Protein AF-A0A2G2FW43-F1 (afdb_monomer)

Structure (mmCIF, N/CA/C/O backbone):
data_AF-A0A2G2FW43-F1
#
_entry.id   AF-A0A2G2FW43-F1
#
loop_
_atom_site.group_PDB
_atom_site.id
_atom_site.type_symbol
_atom_site.label_atom_id
_atom_site.label_alt_id
_atom_site.label_comp_id
_atom_site.label_asym_id
_atom_site.label_entity_id
_atom_site.label_seq_id
_atom_site.pdbx_PDB_ins_code
_atom_site.Cartn_x
_atom_site.Cartn_y
_atom_site.Cartn_z
_atom_site.occupancy
_atom_site.B_iso_or_equiv
_atom_site.auth_seq_id
_atom_site.auth_comp_id
_atom_site.auth_asym_id
_atom_site.auth_atom_id
_atom_site.pdbx_PDB_model_num
ATOM 1 N N . MET A 1 1 ? -6.937 62.719 13.109 1.00 60.78 1 MET A N 1
ATOM 2 C CA . MET A 1 1 ? -6.060 62.900 11.927 1.00 60.78 1 MET A CA 1
ATOM 3 C C . MET A 1 1 ? -4.699 62.222 12.084 1.00 60.78 1 MET A C 1
ATOM 5 O O . MET A 1 1 ? -4.347 61.478 11.183 1.00 60.78 1 MET A O 1
ATOM 9 N N . ALA A 1 2 ? -3.967 62.379 13.199 1.00 62.19 2 ALA A N 1
ATOM 10 C CA . ALA A 1 2 ? -2.639 61.759 13.382 1.00 62.19 2 ALA A CA 1
ATOM 11 C C . ALA A 1 2 ? -2.574 60.236 13.102 1.00 62.19 2 ALA A C 1
ATOM 13 O O . ALA A 1 2 ? -1.659 59.773 12.431 1.00 62.19 2 ALA A O 1
ATOM 14 N N . THR A 1 3 ? -3.578 59.460 13.526 1.00 67.31 3 THR A N 1
ATOM 15 C CA . THR A 1 3 ? -3.663 58.009 13.265 1.00 67.31 3 THR A CA 1
ATOM 16 C C . THR A 1 3 ? -3.744 57.635 11.781 1.00 67.31 3 THR A C 1
ATOM 18 O O . THR A 1 3 ? -3.231 56.589 11.399 1.00 67.31 3 TH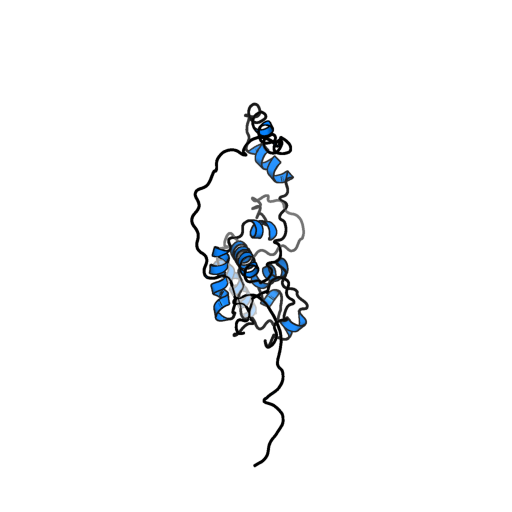R A O 1
ATOM 21 N N . ALA A 1 4 ? -4.324 58.483 10.926 1.00 69.06 4 ALA A N 1
ATOM 22 C CA . ALA A 1 4 ? -4.385 58.224 9.485 1.00 69.06 4 ALA A CA 1
ATOM 23 C C . ALA A 1 4 ? -3.006 58.374 8.817 1.00 69.06 4 ALA A C 1
ATOM 25 O O . ALA A 1 4 ? -2.658 57.579 7.948 1.00 69.06 4 ALA A O 1
ATOM 26 N N . LEU A 1 5 ? -2.200 59.342 9.271 1.00 72.56 5 LEU A N 1
ATOM 27 C CA . LEU A 1 5 ? -0.835 59.559 8.778 1.00 72.56 5 LEU A CA 1
ATOM 28 C C . LEU A 1 5 ? 0.106 58.410 9.161 1.00 72.56 5 LEU A C 1
ATOM 30 O O . LEU A 1 5 ? 0.942 58.024 8.352 1.00 72.56 5 LEU A O 1
ATOM 34 N N . VAL A 1 6 ? -0.066 57.814 10.346 1.00 75.62 6 VAL A N 1
ATOM 35 C CA . VAL A 1 6 ? 0.699 56.622 10.757 1.00 75.62 6 VAL A CA 1
ATOM 36 C C . VAL A 1 6 ? 0.376 55.424 9.856 1.00 75.62 6 VAL A C 1
ATOM 38 O O . VAL A 1 6 ? 1.289 54.752 9.385 1.00 75.62 6 VAL A O 1
ATOM 41 N N . ILE A 1 7 ? -0.905 55.183 9.550 1.00 73.69 7 ILE A N 1
ATOM 42 C CA . ILE A 1 7 ? -1.319 54.073 8.674 1.00 73.69 7 ILE A CA 1
ATOM 43 C C . ILE A 1 7 ? -0.800 54.266 7.240 1.00 73.69 7 ILE A C 1
ATOM 45 O O . ILE A 1 7 ? -0.337 53.303 6.631 1.00 73.69 7 ILE A O 1
ATOM 49 N N . PHE A 1 8 ? -0.836 55.490 6.704 1.00 73.56 8 PHE A N 1
ATOM 50 C CA . PHE A 1 8 ? -0.283 55.776 5.374 1.00 73.56 8 PHE A CA 1
ATOM 51 C C . PHE A 1 8 ? 1.250 55.682 5.345 1.00 73.56 8 PHE A C 1
ATOM 53 O O . PHE A 1 8 ? 1.802 55.049 4.450 1.00 73.56 8 PHE A O 1
ATOM 60 N N . GLY A 1 9 ? 1.939 56.225 6.354 1.00 71.88 9 GLY A N 1
ATOM 61 C CA . GLY A 1 9 ? 3.401 56.175 6.445 1.00 71.88 9 GLY A CA 1
ATOM 62 C C . GLY A 1 9 ? 3.955 54.752 6.552 1.00 71.88 9 GLY A C 1
ATOM 63 O O . GLY A 1 9 ? 4.958 54.443 5.916 1.00 71.88 9 GLY A O 1
ATOM 64 N N . ILE A 1 10 ? 3.281 53.861 7.290 1.00 73.50 10 ILE A N 1
ATOM 65 C CA . ILE A 1 10 ? 3.677 52.444 7.386 1.00 73.50 10 ILE A CA 1
ATOM 66 C C . ILE A 1 10 ? 3.494 51.720 6.042 1.00 73.50 10 ILE A C 1
ATOM 68 O O . ILE A 1 10 ? 4.341 50.904 5.681 1.00 73.50 10 ILE A O 1
ATOM 72 N N . ARG A 1 11 ? 2.435 52.027 5.275 1.00 66.81 11 ARG A N 1
ATOM 73 C CA . ARG A 1 11 ? 2.235 51.443 3.934 1.00 66.81 11 ARG A CA 1
ATOM 74 C C . ARG A 1 11 ? 3.353 51.850 2.974 1.00 66.81 11 ARG A C 1
ATOM 76 O O . ARG A 1 11 ? 3.918 50.978 2.320 1.00 66.81 11 ARG A O 1
ATOM 83 N N . GLU A 1 12 ? 3.719 53.129 2.951 1.00 73.00 12 GLU A N 1
ATOM 84 C CA . GLU A 1 12 ? 4.746 53.639 2.034 1.00 73.00 12 GLU A CA 1
ATOM 85 C C . GLU A 1 12 ? 6.155 53.122 2.379 1.00 73.00 12 GLU A C 1
ATOM 87 O O . GLU A 1 12 ? 6.918 52.727 1.495 1.00 73.00 12 GLU A O 1
ATOM 92 N N . LEU A 1 13 ? 6.490 53.027 3.674 1.00 62.56 13 LEU A N 1
ATOM 93 C CA . LEU A 1 13 ? 7.770 52.453 4.107 1.00 62.56 13 LEU A CA 1
ATOM 94 C C . LEU A 1 13 ? 7.886 50.960 3.760 1.00 62.56 13 LEU A C 1
ATOM 96 O O . LEU A 1 13 ? 8.983 50.462 3.507 1.00 62.56 13 LEU A O 1
ATOM 100 N N . SER A 1 14 ? 6.761 50.238 3.726 1.00 61.00 14 SER A N 1
ATOM 101 C CA . SER A 1 14 ? 6.770 48.799 3.454 1.00 61.00 14 SER A CA 1
ATOM 102 C C . SER A 1 14 ? 7.206 48.465 2.024 1.00 61.00 14 SER A C 1
ATOM 104 O O . SER A 1 14 ? 7.821 47.420 1.816 1.00 61.00 14 SER A O 1
ATOM 106 N N . HIS A 1 15 ? 6.925 49.343 1.054 1.00 61.16 15 HIS A N 1
ATOM 107 C CA . HIS A 1 15 ? 7.283 49.142 -0.355 1.00 61.16 15 HIS A CA 1
ATOM 108 C C . HIS A 1 15 ? 8.754 49.436 -0.684 1.00 61.16 15 HIS A C 1
ATOM 110 O O . HIS A 1 15 ? 9.245 48.953 -1.699 1.00 61.16 15 HIS A O 1
ATOM 116 N N . THR A 1 16 ? 9.469 50.199 0.150 1.00 67.75 16 THR A N 1
ATOM 117 C CA . THR A 1 16 ? 10.894 50.509 -0.082 1.00 67.75 16 THR A CA 1
ATOM 118 C C . THR A 1 16 ? 11.846 49.544 0.624 1.00 67.75 16 THR A C 1
ATOM 120 O O . THR A 1 16 ? 12.961 49.335 0.147 1.00 67.75 16 THR A O 1
ATOM 123 N N . LEU A 1 17 ? 11.421 48.920 1.732 1.00 67.88 17 LEU A N 1
ATOM 124 C CA . LEU A 1 17 ? 12.263 47.986 2.489 1.00 67.88 17 LEU A CA 1
ATOM 125 C C . LEU A 1 17 ? 12.145 46.526 2.022 1.00 67.88 17 LEU A C 1
ATOM 127 O O . LEU A 1 17 ? 13.125 45.785 2.077 1.00 67.88 17 LEU A O 1
ATOM 131 N N . VAL A 1 18 ? 10.963 46.101 1.565 1.00 62.28 18 VAL A N 1
ATOM 132 C CA . VAL A 1 18 ? 10.733 44.730 1.085 1.00 62.28 18 VAL A CA 1
ATOM 133 C C . VAL A 1 18 ? 10.942 44.688 -0.423 1.00 62.28 18 VAL A C 1
ATOM 135 O O . VAL A 1 18 ? 10.012 44.923 -1.186 1.00 62.28 18 VAL A O 1
ATOM 138 N N . HIS A 1 19 ? 12.159 44.352 -0.849 1.00 64.06 19 HIS A N 1
ATOM 139 C CA . HIS A 1 19 ? 12.412 43.891 -2.215 1.00 64.06 19 HIS A CA 1
ATOM 140 C C . HIS A 1 19 ? 12.040 42.403 -2.277 1.00 64.06 19 HIS A C 1
ATOM 142 O O . HIS A 1 19 ? 12.774 41.584 -1.714 1.00 64.06 19 HIS A O 1
ATOM 148 N N . PRO A 1 20 ? 10.908 42.010 -2.891 1.00 61.78 20 PRO A N 1
ATOM 149 C CA . PRO A 1 20 ? 10.522 40.612 -2.945 1.00 61.78 20 PRO A CA 1
ATOM 150 C C . PRO A 1 20 ? 11.398 39.942 -4.001 1.00 61.78 20 PRO A C 1
ATOM 152 O O . PRO A 1 20 ? 11.225 40.185 -5.194 1.00 61.78 20 PRO A O 1
ATOM 155 N N . HIS A 1 21 ? 12.338 39.098 -3.577 1.00 60.06 21 HIS A N 1
ATOM 156 C CA . HIS A 1 21 ? 13.009 38.191 -4.502 1.00 60.06 21 HIS A CA 1
ATOM 157 C C . HIS A 1 21 ? 12.002 37.115 -4.915 1.00 60.06 21 HIS A C 1
ATOM 159 O O . HIS A 1 21 ? 11.883 36.074 -4.267 1.00 60.06 21 HIS A O 1
ATOM 165 N N . ILE A 1 22 ? 11.236 37.399 -5.966 1.00 60.25 22 ILE A N 1
ATOM 166 C CA . ILE A 1 22 ? 10.308 36.448 -6.576 1.00 60.25 22 ILE A CA 1
ATOM 167 C C . ILE A 1 22 ? 11.155 35.279 -7.103 1.00 60.25 22 ILE A C 1
ATOM 169 O O . ILE A 1 22 ? 12.059 35.521 -7.899 1.00 60.25 22 ILE A O 1
ATOM 173 N N . PRO A 1 23 ? 10.951 34.033 -6.640 1.00 58.31 23 PRO A N 1
ATOM 174 C CA . PRO A 1 23 ? 11.587 32.883 -7.266 1.00 58.31 23 PRO A CA 1
ATOM 175 C C . PRO A 1 23 ? 10.954 32.659 -8.643 1.00 58.31 23 PRO A C 1
ATOM 177 O O . PRO A 1 23 ? 9.729 32.675 -8.760 1.00 58.31 23 PRO A O 1
ATOM 180 N N . ASP A 1 24 ? 11.770 32.395 -9.664 1.00 58.03 24 ASP A N 1
ATOM 181 C CA . ASP A 1 24 ? 11.325 32.254 -11.064 1.00 58.03 24 ASP A CA 1
ATOM 182 C C . ASP A 1 24 ? 10.369 31.068 -11.320 1.00 58.03 24 ASP A C 1
ATOM 184 O O . ASP A 1 24 ? 9.856 30.897 -12.426 1.00 58.03 24 ASP A O 1
ATOM 188 N N . HIS A 1 25 ? 10.096 30.244 -10.301 1.00 51.16 25 HIS A N 1
ATOM 189 C CA . HIS A 1 25 ? 9.170 29.115 -10.363 1.00 51.16 25 HIS A CA 1
ATOM 190 C C . HIS A 1 25 ? 8.184 29.126 -9.175 1.00 51.16 25 HIS A C 1
ATOM 192 O O . HIS A 1 25 ? 8.619 29.131 -8.017 1.00 51.16 25 HIS A O 1
ATOM 198 N N . PRO A 1 26 ? 6.856 29.087 -9.416 1.00 64.56 26 PRO A N 1
ATOM 199 C CA . PRO A 1 26 ? 5.857 29.012 -8.354 1.00 64.56 26 PRO A CA 1
ATOM 200 C C . PRO A 1 26 ? 5.843 27.621 -7.700 1.00 64.56 26 PRO A C 1
ATOM 202 O O . PRO A 1 26 ? 5.806 26.596 -8.373 1.00 64.56 26 PRO A O 1
ATOM 205 N N . GLY A 1 27 ? 5.807 27.574 -6.364 1.00 52.53 27 GLY A N 1
ATOM 206 C CA . GLY A 1 27 ? 5.908 26.325 -5.590 1.00 52.53 27 GLY A CA 1
ATOM 207 C C . GLY A 1 27 ? 4.704 25.369 -5.661 1.00 52.53 27 GLY A C 1
ATOM 208 O O . GLY A 1 27 ? 4.722 24.338 -4.991 1.00 52.53 27 GLY A O 1
ATOM 209 N N . TYR A 1 28 ? 3.654 25.715 -6.413 1.00 48.06 28 TYR A N 1
ATOM 210 C CA . TYR A 1 28 ? 2.460 24.898 -6.654 1.00 48.06 28 TYR A CA 1
ATOM 211 C C . TYR A 1 28 ? 1.638 25.512 -7.797 1.00 48.06 28 TYR A C 1
ATOM 213 O O . TYR A 1 28 ? 1.187 26.650 -7.676 1.00 48.06 28 TYR A O 1
ATOM 221 N N . ALA A 1 29 ? 1.425 24.762 -8.879 1.00 43.16 29 ALA A N 1
ATOM 222 C CA . ALA A 1 29 ? 0.502 25.130 -9.949 1.00 43.16 29 ALA A CA 1
ATOM 223 C C . ALA A 1 29 ? -0.831 24.385 -9.769 1.00 43.16 29 ALA A C 1
ATOM 225 O O . ALA A 1 29 ? -0.846 23.162 -9.624 1.00 43.16 29 ALA A O 1
ATOM 226 N N . VAL A 1 30 ? -1.944 25.123 -9.801 1.00 49.03 30 VAL A N 1
ATOM 227 C CA . VAL A 1 30 ? -3.294 24.577 -9.998 1.00 49.03 30 VAL A CA 1
ATOM 228 C C . VAL A 1 30 ? -3.941 25.348 -11.127 1.00 49.03 30 VAL A C 1
ATOM 230 O O . VAL A 1 30 ? -4.352 26.493 -10.962 1.00 49.03 30 VAL A O 1
ATOM 233 N N . GLU A 1 31 ? -4.050 24.671 -12.259 1.00 39.78 31 GLU A N 1
ATOM 234 C CA . GLU A 1 31 ? -4.784 25.134 -13.423 1.00 39.78 31 GLU A CA 1
ATOM 235 C C . GLU A 1 31 ? -6.280 24.850 -13.202 1.00 39.78 31 GLU A C 1
ATOM 237 O O . GLU A 1 31 ? -6.726 23.702 -13.256 1.00 39.78 31 GLU A O 1
ATOM 242 N N . VAL A 1 32 ? -7.074 25.895 -12.957 1.00 39.06 32 VAL A N 1
ATOM 243 C CA . VAL A 1 32 ? -8.523 25.874 -13.215 1.00 39.06 32 VAL A CA 1
ATOM 244 C C . VAL A 1 32 ? -8.758 26.763 -14.430 1.00 39.06 32 VAL A C 1
ATOM 246 O O . VAL A 1 32 ? -8.387 27.932 -14.428 1.00 39.06 32 VAL A O 1
ATOM 249 N N . ALA A 1 33 ? -9.329 26.180 -15.484 1.00 42.69 33 ALA A N 1
ATOM 250 C CA . ALA A 1 33 ? -9.345 26.750 -16.828 1.00 42.69 33 ALA A CA 1
ATOM 251 C C . ALA A 1 33 ? -10.005 28.141 -16.927 1.00 42.69 33 ALA A C 1
ATOM 253 O O . ALA A 1 33 ? -11.104 28.348 -16.408 1.00 42.69 33 ALA A O 1
ATOM 254 N N . GLY A 1 34 ? -9.394 29.058 -17.694 1.00 38.81 34 GLY A N 1
ATOM 255 C CA . GLY A 1 34 ? -10.032 30.340 -18.017 1.00 38.81 34 GLY A CA 1
ATOM 256 C C . GLY A 1 34 ? -9.204 31.386 -18.781 1.00 38.81 34 GLY A C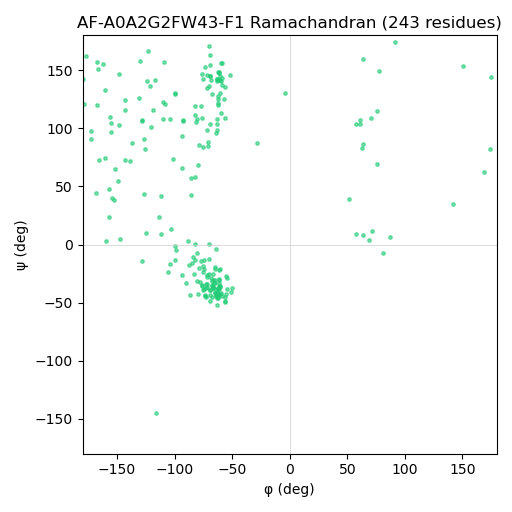 1
ATOM 257 O O . GLY A 1 34 ? -8.798 32.376 -18.193 1.00 38.81 34 GLY A O 1
ATOM 258 N N . SER A 1 35 ? -9.134 31.251 -20.113 1.00 34.50 35 SER A N 1
ATOM 259 C CA . SER A 1 35 ? -8.968 32.349 -21.097 1.00 34.50 35 SER A CA 1
ATOM 260 C C . SER A 1 35 ? -7.596 33.037 -21.309 1.00 34.50 35 SER A C 1
ATOM 262 O O . SER A 1 35 ? -7.157 33.879 -20.537 1.00 34.50 35 SER A O 1
ATOM 264 N N . THR A 1 36 ? -7.079 32.842 -22.533 1.00 42.91 36 THR A N 1
ATOM 265 C CA . THR A 1 36 ? -6.381 33.829 -23.397 1.00 42.91 36 THR A CA 1
ATOM 266 C C . THR A 1 36 ? -5.120 34.549 -22.895 1.00 42.91 36 THR A C 1
ATOM 268 O O . THR A 1 36 ? -5.197 35.602 -22.266 1.00 42.91 36 THR A O 1
ATOM 271 N N . GLY A 1 37 ? -3.965 34.108 -23.397 1.00 35.28 37 GLY A N 1
ATOM 272 C CA . GLY A 1 37 ? -2.724 34.888 -23.455 1.00 35.28 37 GLY A CA 1
ATOM 273 C C . GLY A 1 37 ? -1.624 34.065 -24.121 1.00 35.28 37 GLY A C 1
ATOM 274 O O . GLY A 1 37 ? -1.334 32.968 -23.663 1.00 35.28 37 GLY A O 1
ATOM 275 N N . ALA A 1 38 ? -1.058 34.544 -25.231 1.00 46.19 38 ALA A N 1
ATOM 276 C CA . ALA A 1 38 ? -0.012 33.815 -25.942 1.00 46.19 38 ALA A CA 1
ATOM 277 C C . ALA A 1 38 ? 1.359 34.060 -25.295 1.00 46.19 38 ALA A C 1
ATOM 279 O O . ALA A 1 38 ? 1.905 35.152 -25.423 1.00 46.19 38 ALA A O 1
ATOM 280 N N . ASP A 1 39 ? 1.920 33.024 -24.675 1.00 37.09 39 ASP A N 1
ATOM 281 C CA . ASP A 1 39 ? 3.365 32.838 -24.543 1.00 37.09 39 ASP A CA 1
ATOM 282 C C . ASP A 1 39 ? 3.668 31.339 -24.665 1.00 37.09 39 ASP A C 1
ATOM 284 O O . ASP A 1 39 ? 3.178 30.525 -23.882 1.00 37.09 39 ASP A O 1
ATOM 288 N N . ALA A 1 40 ? 4.402 30.959 -25.710 1.00 46.38 40 ALA A N 1
ATOM 289 C CA . ALA A 1 40 ? 4.717 29.566 -26.014 1.00 46.38 40 ALA A CA 1
ATOM 290 C C . ALA A 1 40 ? 6.069 29.182 -25.398 1.00 46.38 40 ALA A C 1
ATOM 292 O O . ALA A 1 40 ? 7.039 28.907 -26.108 1.00 46.38 40 ALA A O 1
ATOM 293 N N . GLY A 1 41 ? 6.128 29.170 -24.065 1.00 46.34 41 GLY A N 1
ATOM 294 C CA . GLY A 1 41 ? 7.205 28.491 -23.347 1.00 46.34 41 GLY A CA 1
ATOM 295 C C . GLY A 1 41 ? 7.227 26.988 -23.682 1.00 46.34 41 GLY A C 1
ATOM 296 O O . GLY A 1 41 ? 6.193 26.438 -24.076 1.00 46.34 41 GLY A O 1
ATOM 297 N N . PRO A 1 42 ? 8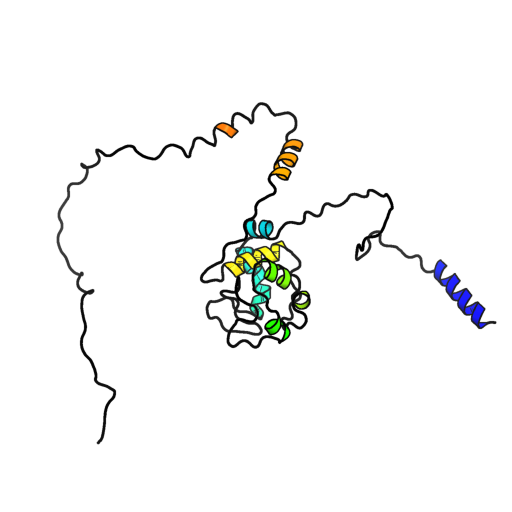.372 26.291 -23.541 1.00 41.91 42 PRO A N 1
ATOM 298 C CA . PRO A 1 42 ? 8.445 24.862 -23.823 1.00 41.91 42 PRO A CA 1
ATOM 299 C C . PRO A 1 42 ? 7.481 24.087 -22.922 1.00 41.91 42 PRO A C 1
ATOM 301 O O . PRO A 1 42 ? 7.674 24.010 -21.708 1.00 41.91 42 PRO A O 1
ATOM 304 N N . VAL A 1 43 ? 6.446 23.498 -23.520 1.00 44.31 43 VAL A N 1
ATOM 305 C CA . VAL A 1 43 ? 5.577 22.548 -22.828 1.00 44.31 43 VAL A CA 1
ATOM 306 C C . VAL A 1 43 ? 6.405 21.292 -22.583 1.00 44.31 43 VAL A C 1
ATOM 308 O O . VAL A 1 43 ? 6.655 20.521 -23.509 1.00 44.31 43 VAL A O 1
ATOM 311 N N . GLU A 1 44 ? 6.858 21.088 -21.345 1.00 48.31 44 GLU A N 1
ATOM 312 C CA . GLU A 1 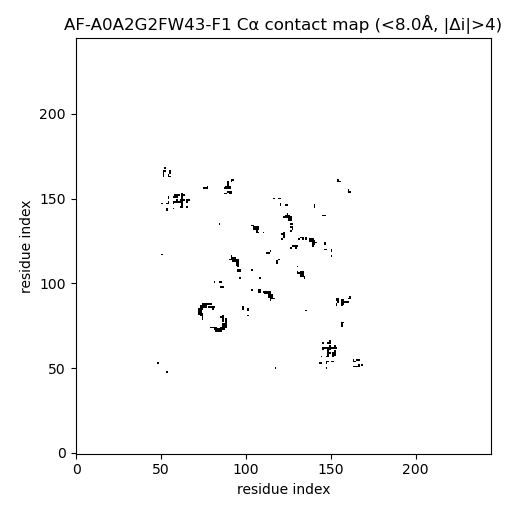44 ? 7.440 19.811 -20.941 1.00 48.31 44 GLU A CA 1
ATOM 313 C C . GLU A 1 44 ? 6.345 18.745 -21.058 1.00 48.31 44 GLU A C 1
ATOM 315 O O . GLU A 1 44 ? 5.424 18.678 -20.241 1.00 48.31 44 GLU A O 1
ATOM 320 N N . VAL A 1 45 ? 6.420 17.932 -22.114 1.00 40.56 45 VAL A N 1
ATOM 321 C CA . VAL A 1 45 ? 5.504 16.811 -22.334 1.00 40.56 45 VAL A CA 1
ATOM 322 C C . VAL A 1 45 ? 5.831 15.731 -21.308 1.00 40.56 45 VAL A C 1
ATOM 324 O O . VAL A 1 45 ? 6.592 14.796 -21.561 1.00 40.56 45 VAL A O 1
ATOM 327 N N . VAL A 1 46 ? 5.255 15.871 -20.113 1.00 45.66 46 VAL A N 1
ATOM 328 C CA . VAL A 1 46 ? 5.289 14.841 -19.076 1.00 45.66 46 VAL A CA 1
ATOM 329 C C . VAL A 1 46 ? 4.526 13.634 -19.610 1.00 45.66 46 VAL A C 1
ATOM 331 O O . VAL A 1 46 ? 3.297 13.578 -19.535 1.00 45.66 46 VAL A O 1
ATOM 334 N N . LYS A 1 47 ? 5.256 12.662 -20.171 1.00 49.28 47 LYS A N 1
ATOM 335 C CA . LYS A 1 47 ? 4.688 11.395 -20.637 1.00 49.28 47 LYS A CA 1
ATOM 336 C C . LYS A 1 47 ? 3.950 10.728 -19.476 1.00 49.28 47 LYS A C 1
ATOM 338 O O . LYS A 1 47 ? 4.570 10.234 -18.533 1.00 49.28 47 LYS A O 1
ATOM 343 N N . VAL A 1 48 ? 2.620 10.704 -19.554 1.00 61.84 48 VAL A N 1
ATOM 344 C CA . VAL A 1 48 ? 1.759 10.022 -18.582 1.00 61.84 48 VAL A CA 1
ATOM 345 C C . VAL A 1 48 ? 1.838 8.521 -18.856 1.00 61.84 48 VAL A C 1
ATOM 347 O O . VAL A 1 48 ? 1.024 7.957 -19.581 1.00 61.84 48 VAL A O 1
ATOM 350 N N . ILE A 1 49 ? 2.870 7.881 -18.304 1.00 81.25 49 ILE A N 1
ATOM 351 C CA . ILE A 1 49 ? 3.083 6.434 -18.416 1.00 81.25 49 ILE A CA 1
ATOM 352 C C . ILE A 1 49 ? 1.904 5.714 -17.746 1.00 81.25 49 ILE A C 1
ATOM 354 O O . ILE A 1 49 ? 1.595 5.963 -16.577 1.00 81.25 49 ILE A O 1
ATOM 358 N N . SER A 1 50 ? 1.244 4.816 -18.477 1.00 91.00 50 SER A N 1
ATOM 359 C CA . SER A 1 50 ? 0.087 4.082 -17.949 1.00 91.00 50 SER A CA 1
ATOM 360 C C . SER A 1 50 ? 0.493 3.078 -16.859 1.00 91.00 50 SER A C 1
ATOM 362 O O . SER A 1 50 ? 1.613 2.560 -16.851 1.00 91.00 50 SER A O 1
ATOM 364 N N . LEU A 1 51 ? -0.429 2.729 -15.950 1.00 93.06 51 LEU A N 1
ATOM 365 C CA . LEU A 1 51 ? -0.157 1.676 -14.963 1.00 93.06 51 LEU A CA 1
ATOM 366 C C . LEU A 1 51 ? 0.131 0.327 -15.642 1.00 93.06 51 LEU A C 1
ATOM 368 O O . LEU A 1 51 ? 0.986 -0.412 -15.163 1.00 93.06 51 LEU A O 1
ATOM 372 N N . ALA A 1 52 ? -0.531 0.022 -16.762 1.00 92.62 52 ALA A N 1
ATOM 373 C CA . ALA A 1 52 ? -0.285 -1.194 -17.535 1.00 92.62 52 ALA A CA 1
ATOM 374 C C . ALA A 1 52 ? 1.155 -1.245 -18.089 1.00 92.62 52 ALA A C 1
ATOM 376 O O . ALA A 1 52 ? 1.830 -2.258 -17.930 1.00 92.62 52 ALA A O 1
ATOM 377 N N . GLU A 1 53 ? 1.669 -0.142 -18.642 1.00 93.38 53 GLU A N 1
ATOM 378 C CA . GLU A 1 53 ? 3.060 -0.015 -19.123 1.00 93.38 53 GLU A CA 1
ATOM 379 C C . GLU A 1 53 ? 4.083 -0.165 -17.978 1.00 93.38 53 GLU A C 1
ATOM 381 O O . GLU A 1 53 ? 5.097 -0.865 -18.096 1.00 93.38 53 GLU A O 1
ATOM 386 N N . LEU A 1 54 ? 3.789 0.435 -16.819 1.00 95.12 54 LEU A N 1
ATOM 387 C CA . LEU A 1 54 ? 4.607 0.296 -15.611 1.00 95.12 54 LEU A CA 1
ATOM 388 C C . LEU A 1 54 ? 4.580 -1.126 -15.029 1.00 95.12 54 LEU A C 1
ATOM 390 O O . LEU A 1 54 ? 5.589 -1.571 -14.484 1.00 95.12 54 LEU A O 1
ATOM 394 N N . LEU A 1 55 ? 3.450 -1.835 -15.124 1.00 95.38 55 LEU A N 1
ATOM 395 C CA . LEU A 1 55 ? 3.305 -3.225 -14.677 1.00 95.38 55 LEU A CA 1
ATOM 396 C C . LEU A 1 55 ? 3.978 -4.209 -15.641 1.00 95.38 55 LEU A C 1
ATOM 398 O O . LEU A 1 55 ? 4.647 -5.132 -15.179 1.00 95.38 55 LEU A O 1
ATOM 402 N N . ALA A 1 56 ? 3.878 -3.983 -16.953 1.00 94.38 56 ALA A N 1
ATOM 403 C CA . ALA A 1 56 ? 4.567 -4.774 -17.974 1.00 94.38 56 ALA A CA 1
ATOM 404 C C . ALA A 1 56 ? 6.102 -4.707 -17.837 1.00 94.38 56 ALA A C 1
ATOM 406 O O . ALA A 1 56 ? 6.800 -5.668 -18.149 1.00 94.38 56 ALA A O 1
ATOM 407 N N . SER A 1 57 ? 6.627 -3.593 -17.314 1.00 93.44 57 SER A N 1
ATOM 408 C CA . SER A 1 57 ? 8.057 -3.372 -17.045 1.00 93.44 57 SER A CA 1
ATOM 409 C C . SER A 1 57 ? 8.450 -3.492 -15.557 1.00 93.44 57 SER A C 1
ATOM 411 O O . SER A 1 57 ? 9.552 -3.088 -15.161 1.00 93.44 57 SER A O 1
ATOM 413 N N . ALA A 1 58 ? 7.570 -4.042 -14.710 1.00 96.62 58 ALA A N 1
ATOM 414 C CA . ALA A 1 58 ? 7.775 -4.114 -13.264 1.00 96.62 58 ALA A CA 1
ATOM 415 C C . ALA A 1 58 ? 8.788 -5.192 -12.834 1.00 96.62 58 ALA A C 1
ATOM 417 O O . ALA A 1 58 ? 8.818 -6.318 -13.323 1.00 96.62 58 ALA A O 1
ATOM 418 N N . SER A 1 59 ? 9.587 -4.864 -11.820 1.00 97.94 59 SER A N 1
ATOM 419 C CA . SER A 1 59 ? 10.576 -5.752 -11.209 1.00 97.94 59 SER A CA 1
ATOM 420 C C . SER A 1 59 ? 10.073 -6.282 -9.863 1.00 97.94 59 SER A C 1
ATOM 422 O O . SER A 1 59 ? 10.075 -5.563 -8.861 1.00 97.94 59 SER A O 1
ATOM 424 N N . VAL A 1 60 ? 9.715 -7.570 -9.820 1.00 97.69 60 VAL A N 1
ATOM 425 C CA . VAL A 1 60 ? 9.244 -8.280 -8.611 1.00 97.69 60 VAL A CA 1
ATOM 426 C C . VAL A 1 60 ? 10.256 -8.192 -7.459 1.00 97.69 60 VAL A C 1
ATOM 428 O O . VAL A 1 60 ? 9.888 -7.840 -6.340 1.00 97.69 60 VAL A O 1
ATOM 431 N N . SER A 1 61 ? 11.551 -8.402 -7.724 1.00 98.00 61 SER A N 1
ATOM 432 C CA . SER A 1 61 ? 12.605 -8.275 -6.700 1.00 98.00 61 SER A CA 1
ATOM 433 C C . SER A 1 61 ? 12.790 -6.836 -6.203 1.00 98.00 61 SER A C 1
ATOM 435 O O . SER A 1 61 ? 13.239 -6.607 -5.079 1.00 98.00 61 SER A O 1
ATOM 437 N N . SER A 1 62 ? 12.438 -5.836 -7.018 1.00 98.38 62 SER A N 1
ATOM 438 C CA . SER A 1 62 ? 12.373 -4.438 -6.580 1.00 98.38 62 SER A CA 1
ATOM 439 C C . SER A 1 62 ? 11.123 -4.171 -5.745 1.00 98.38 62 SER A C 1
ATOM 441 O O . SER A 1 62 ? 11.210 -3.448 -4.754 1.00 98.38 62 SER A O 1
ATOM 443 N N . GLY A 1 63 ? 10.001 -4.810 -6.082 1.00 98.38 63 GLY A N 1
ATOM 444 C CA . GLY A 1 63 ? 8.762 -4.785 -5.307 1.00 98.38 63 GLY A CA 1
ATOM 445 C C . GLY A 1 63 ? 8.945 -5.305 -3.889 1.00 98.38 63 GLY A C 1
ATOM 446 O O . GLY A 1 63 ? 8.545 -4.631 -2.944 1.00 98.38 63 GLY A O 1
ATOM 447 N N . GLU A 1 64 ? 9.663 -6.416 -3.726 1.00 98.44 64 GLU A N 1
ATOM 448 C CA . GLU A 1 64 ? 10.037 -6.968 -2.417 1.00 98.44 64 GLU A CA 1
ATOM 449 C C . GLU A 1 64 ? 10.780 -5.939 -1.544 1.00 98.44 64 GLU A C 1
ATOM 451 O O . GLU A 1 64 ? 10.486 -5.761 -0.359 1.00 98.44 64 GLU A O 1
ATOM 456 N N . ARG A 1 65 ? 11.719 -5.182 -2.133 1.00 98.44 65 ARG A N 1
ATOM 457 C CA . ARG A 1 65 ? 12.444 -4.118 -1.414 1.00 98.44 65 ARG A CA 1
ATOM 458 C C . ARG A 1 65 ? 11.520 -2.970 -1.005 1.00 98.44 65 ARG A C 1
ATOM 460 O O . ARG A 1 65 ? 11.727 -2.391 0.061 1.00 98.44 65 ARG A O 1
ATOM 467 N N . VAL A 1 66 ? 10.494 -2.660 -1.801 1.00 98.50 66 VAL A N 1
ATOM 468 C CA . VAL A 1 66 ? 9.462 -1.671 -1.445 1.00 98.50 66 VAL A CA 1
ATOM 469 C C . VAL A 1 66 ? 8.525 -2.218 -0.358 1.00 98.50 66 VAL A C 1
ATOM 471 O O . VAL A 1 66 ? 8.188 -1.475 0.565 1.00 98.50 66 VAL A O 1
ATOM 474 N N . ALA A 1 67 ? 8.179 -3.509 -0.388 1.00 98.38 67 ALA A N 1
ATOM 475 C CA . ALA A 1 67 ? 7.300 -4.172 0.583 1.00 98.38 67 ALA A CA 1
ATOM 476 C C . ALA A 1 67 ? 7.844 -4.152 2.023 1.00 98.38 67 ALA A C 1
ATOM 478 O O . ALA A 1 67 ? 7.072 -4.181 2.985 1.00 98.38 67 ALA A O 1
ATOM 479 N N . LYS A 1 68 ? 9.162 -3.981 2.201 1.00 97.88 68 LYS A N 1
ATOM 480 C CA . LYS A 1 68 ? 9.790 -3.732 3.515 1.00 97.88 68 LYS A CA 1
ATOM 481 C C . LYS A 1 68 ? 9.197 -2.516 4.244 1.00 97.88 68 LYS A C 1
ATOM 483 O O . LYS A 1 68 ? 9.162 -2.517 5.470 1.00 97.88 68 LYS A O 1
ATOM 488 N N . LYS A 1 69 ? 8.651 -1.525 3.519 1.00 97.94 69 LYS A N 1
ATOM 489 C CA . LYS A 1 69 ? 7.912 -0.376 4.091 1.00 97.94 69 LYS A CA 1
ATOM 490 C C . LYS A 1 69 ? 6.604 -0.787 4.789 1.00 97.94 69 LYS A C 1
ATOM 492 O O . LYS A 1 69 ? 6.095 -0.035 5.613 1.00 97.94 69 LYS A O 1
ATOM 497 N N . CYS A 1 70 ? 6.065 -1.962 4.464 1.00 98.25 70 CYS A N 1
ATOM 498 C CA . CYS A 1 70 ? 4.788 -2.483 4.955 1.00 98.25 70 CYS A CA 1
ATOM 499 C C . CYS A 1 70 ? 4.967 -3.600 6.006 1.00 98.25 70 CYS A C 1
ATOM 501 O O . CYS A 1 70 ? 4.085 -3.802 6.839 1.00 98.25 70 CYS A O 1
ATOM 503 N N . ALA A 1 71 ? 6.112 -4.295 6.011 1.00 97.56 71 ALA A N 1
ATOM 504 C CA . ALA A 1 71 ? 6.385 -5.482 6.836 1.00 97.56 71 ALA A CA 1
ATOM 505 C C . ALA A 1 71 ? 6.306 -5.266 8.367 1.00 97.56 71 ALA A C 1
ATOM 507 O O . ALA A 1 71 ? 6.098 -6.222 9.120 1.00 97.56 71 ALA A O 1
ATOM 508 N N . ALA A 1 72 ? 6.437 -4.021 8.840 1.00 97.31 72 ALA A N 1
ATOM 509 C CA . ALA A 1 72 ? 6.218 -3.671 10.246 1.00 97.31 72 ALA A CA 1
ATOM 510 C C . ALA A 1 72 ? 4.745 -3.845 10.668 1.00 97.31 72 ALA A C 1
ATOM 512 O O . ALA A 1 72 ? 4.469 -4.287 11.780 1.00 97.31 72 ALA A O 1
ATOM 513 N N . CYS A 1 73 ? 3.805 -3.542 9.767 1.00 98.50 73 CYS A N 1
ATOM 514 C CA . CYS A 1 73 ? 2.367 -3.582 10.035 1.00 98.50 73 CYS A CA 1
ATOM 515 C C . CYS A 1 73 ? 1.664 -4.797 9.423 1.00 98.50 73 CYS A C 1
ATOM 517 O O . CYS A 1 73 ? 0.550 -5.084 9.833 1.00 98.50 73 CYS A O 1
ATOM 519 N N . HIS A 1 74 ? 2.277 -5.499 8.467 1.00 98.62 74 HIS A N 1
ATOM 520 C CA . HIS A 1 74 ? 1.633 -6.575 7.709 1.00 98.62 74 HIS A CA 1
ATOM 521 C C . HIS A 1 74 ? 2.464 -7.863 7.671 1.00 98.62 74 HIS A C 1
ATOM 523 O O . HIS A 1 74 ? 3.683 -7.859 7.875 1.00 98.62 74 HIS A O 1
ATOM 529 N N . THR A 1 75 ? 1.783 -8.973 7.413 1.00 98.31 75 THR A N 1
ATOM 530 C CA . THR A 1 75 ? 2.346 -10.270 7.012 1.00 98.31 75 THR A CA 1
ATOM 531 C C . THR A 1 75 ? 1.996 -10.538 5.551 1.00 98.31 75 THR A C 1
ATOM 533 O O . THR A 1 75 ? 1.056 -9.948 5.011 1.00 98.31 75 THR A O 1
ATOM 536 N N . PHE A 1 76 ? 2.784 -11.394 4.907 1.00 97.94 76 PHE A N 1
ATOM 537 C CA . PHE A 1 76 ? 2.652 -11.724 3.482 1.00 97.94 76 PHE A CA 1
ATOM 538 C C . PHE A 1 76 ? 2.597 -13.227 3.235 1.00 97.94 76 PHE A C 1
ATOM 540 O O . PHE A 1 76 ? 2.238 -13.645 2.152 1.00 97.94 76 PHE A O 1
ATOM 547 N N . ASP A 1 77 ? 2.951 -14.026 4.229 1.00 96.81 77 ASP A N 1
ATOM 548 C CA . ASP A 1 77 ? 2.896 -15.476 4.251 1.00 96.81 77 ASP A CA 1
ATOM 549 C C . ASP A 1 77 ? 1.449 -15.998 4.269 1.00 96.81 77 ASP A C 1
ATOM 551 O O . ASP A 1 77 ? 0.553 -15.395 4.871 1.00 96.81 77 ASP A O 1
ATOM 555 N N . LYS A 1 78 ? 1.221 -17.138 3.604 1.00 97.19 78 LYS A N 1
ATOM 556 C CA . LYS A 1 78 ? -0.080 -17.816 3.550 1.00 97.19 78 LYS A CA 1
ATOM 557 C C . LYS A 1 78 ? -0.520 -18.247 4.947 1.00 97.19 78 LYS A C 1
ATOM 559 O O . LYS A 1 78 ? 0.170 -19.019 5.603 1.00 97.19 78 LYS A O 1
ATOM 564 N N . GLY A 1 79 ? -1.685 -17.769 5.386 1.00 95.25 79 GLY A N 1
ATOM 565 C CA . GLY A 1 79 ? -2.178 -18.009 6.749 1.00 95.25 79 GLY A CA 1
ATOM 566 C C . GLY A 1 79 ? -1.411 -17.240 7.834 1.00 95.25 79 GLY A C 1
ATOM 567 O O . GLY A 1 79 ? -1.589 -17.522 9.017 1.00 95.25 79 GLY A O 1
ATOM 568 N N . GLY A 1 80 ? -0.568 -16.278 7.447 1.00 96.00 80 GLY A N 1
ATOM 569 C CA . GLY A 1 80 ? 0.222 -15.470 8.366 1.00 96.00 80 GLY A CA 1
ATOM 570 C C . GLY A 1 80 ? -0.626 -14.623 9.310 1.00 96.00 80 GLY A C 1
ATOM 571 O O . GLY A 1 80 ? -1.706 -14.147 8.962 1.00 96.00 80 GLY A O 1
ATOM 572 N N . ALA A 1 81 ? -0.112 -14.393 10.517 1.00 96.88 81 ALA A N 1
ATOM 573 C CA . ALA A 1 81 ? -0.842 -13.682 11.562 1.00 96.88 81 ALA A CA 1
ATOM 574 C C . ALA A 1 81 ? -1.157 -12.222 11.187 1.00 96.88 81 ALA A C 1
ATOM 576 O O . ALA A 1 81 ? -0.321 -11.509 10.624 1.00 96.88 81 ALA A O 1
ATOM 577 N N . ASN A 1 82 ? -2.336 -11.743 11.585 1.00 97.62 82 ASN A N 1
ATOM 578 C CA . ASN A 1 82 ? -2.643 -10.315 11.596 1.00 97.62 82 ASN A CA 1
ATOM 579 C C . ASN A 1 82 ? -1.710 -9.579 12.584 1.00 97.62 82 ASN A C 1
ATOM 581 O O . ASN A 1 82 ? -1.418 -10.081 13.670 1.00 97.62 82 ASN A O 1
ATOM 585 N N . LYS A 1 83 ? -1.249 -8.382 12.210 1.00 96.94 83 LYS A N 1
ATOM 586 C CA . LYS A 1 83 ? -0.439 -7.472 13.043 1.00 96.94 83 LYS A CA 1
ATOM 587 C C . LYS A 1 83 ? -1.252 -6.183 13.276 1.00 96.94 83 LYS A C 1
ATOM 589 O O . LYS A 1 83 ? -2.475 -6.225 13.352 1.00 96.94 83 LYS A O 1
ATOM 594 N N . THR A 1 84 ? -0.598 -5.020 13.335 1.00 97.75 84 THR A N 1
ATOM 595 C CA . THR A 1 84 ? -1.233 -3.687 13.285 1.00 97.75 84 THR A CA 1
ATOM 596 C C . THR A 1 84 ? -2.136 -3.504 12.055 1.00 97.75 84 THR A C 1
ATOM 598 O O . THR A 1 84 ? -3.092 -2.735 12.097 1.00 97.75 84 THR A O 1
ATOM 601 N N . GLY A 1 85 ? -1.828 -4.197 10.958 1.00 98.06 85 GLY A N 1
ATOM 602 C CA . GLY A 1 85 ? -2.661 -4.366 9.773 1.00 98.06 85 GLY A CA 1
ATOM 603 C C . GLY A 1 85 ? -2.914 -5.853 9.472 1.00 98.06 85 GLY A C 1
ATOM 604 O O . GLY A 1 85 ? -2.244 -6.728 10.033 1.00 98.06 85 GLY A O 1
ATOM 605 N N . PRO A 1 86 ? -3.873 -6.160 8.581 1.00 98.31 86 PRO A N 1
ATOM 606 C CA . PRO A 1 86 ? -4.223 -7.531 8.222 1.00 98.31 86 PRO A CA 1
ATOM 607 C C . PRO A 1 86 ? -3.121 -8.227 7.412 1.00 98.31 86 PRO A C 1
ATOM 609 O O . PRO A 1 86 ? -2.272 -7.568 6.801 1.00 98.31 86 PRO A O 1
ATOM 612 N N . ASN A 1 87 ? -3.186 -9.555 7.334 1.00 98.38 87 ASN A N 1
ATOM 613 C CA . ASN A 1 87 ? -2.406 -10.337 6.376 1.00 98.38 87 ASN A CA 1
ATOM 614 C C . ASN A 1 87 ? -2.735 -9.964 4.909 1.00 98.38 87 ASN A C 1
ATOM 616 O O . ASN A 1 87 ? -3.888 -9.686 4.550 1.00 98.38 87 ASN A O 1
ATOM 620 N N . LEU A 1 88 ? -1.703 -9.938 4.060 1.00 98.31 88 LEU A N 1
ATOM 621 C CA . LEU A 1 88 ? -1.778 -9.502 2.661 1.00 98.31 88 LEU A CA 1
ATOM 622 C C . LEU A 1 88 ? -1.565 -10.631 1.632 1.00 98.31 88 LEU A C 1
ATOM 624 O O . LEU A 1 88 ? -1.485 -10.335 0.441 1.00 98.31 88 LEU A O 1
ATOM 628 N N . TRP A 1 89 ? -1.522 -11.902 2.045 1.00 98.19 89 TRP A N 1
ATOM 629 C CA . TRP A 1 89 ? -1.611 -13.030 1.106 1.00 98.19 89 TRP A CA 1
ATOM 630 C C . TRP A 1 89 ? -2.969 -13.009 0.395 1.00 98.19 89 TRP A C 1
ATOM 632 O O . TRP A 1 89 ? -3.969 -12.663 1.027 1.00 98.19 89 TRP A O 1
ATOM 642 N N . ASN A 1 90 ? -3.032 -13.352 -0.895 1.00 97.44 90 ASN A N 1
ATOM 643 C CA . ASN A 1 90 ? -4.247 -13.262 -1.725 1.00 97.44 90 ASN A CA 1
ATOM 644 C C . ASN A 1 90 ? -4.917 -11.862 -1.664 1.00 97.44 90 ASN A C 1
ATOM 646 O O . ASN A 1 90 ? -6.141 -11.764 -1.543 1.00 97.44 90 ASN A O 1
ATOM 650 N N . LEU A 1 91 ? -4.139 -10.764 -1.649 1.00 97.81 91 LEU A N 1
ATOM 651 C CA . LEU A 1 91 ? -4.699 -9.400 -1.585 1.00 97.81 91 LEU A CA 1
ATOM 652 C C . LEU A 1 91 ? -5.347 -8.959 -2.903 1.00 97.81 91 LEU A C 1
ATOM 654 O O . LEU A 1 91 ? -6.420 -8.363 -2.876 1.00 97.81 91 LEU A O 1
ATOM 658 N N . VAL A 1 92 ? -4.685 -9.195 -4.039 1.00 97.31 92 VAL A N 1
ATOM 659 C CA . VAL A 1 92 ? -5.148 -8.686 -5.340 1.00 97.31 92 VAL A CA 1
ATOM 660 C C . VAL A 1 92 ? -6.457 -9.379 -5.727 1.00 97.31 92 VAL A C 1
ATOM 662 O O . VAL A 1 92 ? -6.557 -10.600 -5.656 1.00 97.31 92 VAL A O 1
ATOM 665 N N . GLY A 1 93 ? -7.466 -8.593 -6.103 1.00 95.19 93 GLY A N 1
ATOM 666 C CA . GLY A 1 93 ? -8.826 -9.051 -6.405 1.00 95.19 93 GLY A CA 1
ATOM 667 C C . GLY A 1 93 ? -9.727 -9.288 -5.187 1.00 95.19 93 GLY A C 1
ATOM 668 O O . GLY A 1 93 ? -10.925 -9.502 -5.360 1.00 95.19 93 GLY A O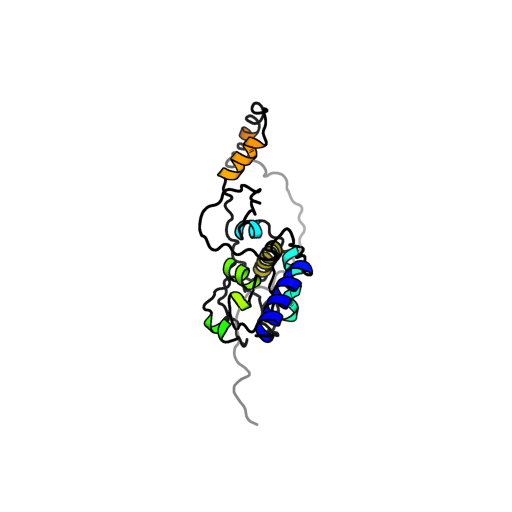 1
ATOM 669 N N . ARG A 1 94 ? -9.207 -9.221 -3.953 1.00 96.75 94 ARG A N 1
ATOM 670 C CA . ARG A 1 94 ? -10.018 -9.380 -2.735 1.00 96.75 94 ARG A CA 1
ATOM 671 C C . ARG A 1 94 ? -10.828 -8.115 -2.436 1.00 96.75 94 ARG A C 1
ATOM 673 O O . ARG A 1 94 ? -10.351 -7.002 -2.645 1.00 96.75 94 ARG A O 1
ATOM 680 N N . ALA A 1 95 ? -12.022 -8.273 -1.868 1.00 97.56 95 ALA A N 1
ATOM 681 C CA . ALA A 1 95 ? -12.786 -7.155 -1.318 1.00 97.56 95 ALA A CA 1
ATOM 682 C C . ALA A 1 95 ? -12.007 -6.422 -0.204 1.00 97.56 95 ALA A C 1
ATOM 684 O O . ALA A 1 95 ? -11.312 -7.034 0.620 1.00 97.56 95 ALA A O 1
ATOM 685 N N . ALA A 1 96 ? -12.143 -5.098 -0.144 1.00 97.12 96 ALA A N 1
ATOM 686 C CA . ALA A 1 96 ? -11.654 -4.312 0.979 1.00 97.12 96 ALA A CA 1
ATOM 687 C C . ALA A 1 96 ? -12.358 -4.731 2.279 1.00 97.12 96 ALA A C 1
ATOM 689 O O . ALA A 1 96 ? -13.501 -5.174 2.272 1.00 97.12 96 ALA A O 1
ATOM 690 N N . ALA A 1 97 ? -11.635 -4.645 3.398 1.00 96.69 97 ALA A N 1
ATOM 691 C CA . ALA A 1 97 ? -12.052 -5.168 4.705 1.00 96.69 97 ALA A CA 1
ATOM 692 C C . ALA A 1 97 ? -12.380 -6.684 4.782 1.00 96.69 97 ALA A C 1
ATOM 694 O O . ALA A 1 97 ? -12.826 -7.153 5.824 1.00 96.69 97 ALA A O 1
ATOM 695 N N . GLY A 1 98 ? -12.109 -7.478 3.738 1.00 93.88 98 GLY A N 1
ATOM 696 C CA . GLY A 1 98 ? -12.414 -8.916 3.691 1.00 93.88 98 GLY A CA 1
ATOM 697 C C . GLY A 1 98 ? -11.357 -9.848 4.304 1.00 93.88 98 GLY A C 1
ATOM 698 O O . GLY A 1 98 ? -11.014 -10.841 3.671 1.00 93.88 98 GLY A O 1
ATOM 699 N N . VAL A 1 99 ? -10.781 -9.521 5.468 1.00 96.38 99 VAL A N 1
ATOM 700 C CA . VAL A 1 99 ? -9.874 -10.434 6.205 1.00 96.38 99 VAL A CA 1
ATOM 701 C C . VAL A 1 99 ? -10.464 -10.753 7.568 1.00 96.38 99 VAL A C 1
ATOM 703 O O . VAL A 1 99 ? -10.580 -9.869 8.420 1.00 96.38 99 VAL A O 1
ATOM 706 N N . ASP A 1 100 ? -10.800 -12.021 7.778 1.00 92.50 100 ASP A N 1
ATOM 707 C CA . ASP A 1 100 ? -11.425 -12.481 9.012 1.00 92.50 100 ASP A CA 1
ATOM 708 C C . ASP A 1 100 ? -10.539 -12.238 10.242 1.00 92.50 100 ASP A C 1
ATOM 710 O O . ASP A 1 100 ? -9.304 -12.286 10.201 1.00 92.50 100 ASP A O 1
ATOM 714 N N . GLY A 1 101 ? -11.190 -11.927 11.363 1.00 94.44 101 GLY A N 1
ATOM 715 C CA . GLY A 1 101 ? -10.520 -11.646 12.633 1.00 94.44 101 GLY A CA 1
ATOM 716 C C . GLY A 1 101 ? -9.714 -10.339 12.683 1.00 94.44 101 GLY A C 1
ATOM 717 O O . GLY A 1 101 ? -9.077 -10.086 13.705 1.00 94.44 101 GLY A O 1
ATOM 718 N N . PHE A 1 102 ? -9.724 -9.495 11.640 1.00 97.88 102 PHE A N 1
ATOM 719 C CA . PHE A 1 102 ? -9.090 -8.171 11.683 1.00 97.88 102 PHE A CA 1
ATOM 720 C C . PHE A 1 102 ? -10.099 -7.037 11.935 1.00 97.88 102 PHE A C 1
ATOM 722 O O . PHE A 1 102 ? -11.107 -6.898 11.244 1.00 97.88 102 PHE A O 1
ATOM 729 N N . GLY A 1 103 ? -9.796 -6.169 12.905 1.00 97.44 103 GLY A N 1
ATOM 730 C CA . GLY A 1 103 ? -10.604 -4.991 13.232 1.00 97.44 103 GLY A CA 1
ATOM 731 C C . GLY A 1 103 ? -10.368 -3.825 12.269 1.00 97.44 103 GLY A C 1
ATOM 732 O O . GLY A 1 103 ? -9.566 -2.936 12.551 1.00 97.44 103 GLY A O 1
ATOM 733 N N . PHE A 1 104 ? -11.072 -3.805 11.137 1.00 98.00 104 PHE A N 1
ATOM 734 C CA . PHE A 1 104 ? -11.017 -2.688 10.188 1.00 98.00 104 PHE A CA 1
ATOM 735 C C . PHE A 1 104 ? -11.673 -1.408 10.734 1.00 98.00 104 PHE A C 1
ATOM 737 O O . PHE A 1 104 ? -12.698 -1.443 11.413 1.00 98.00 104 PHE A O 1
ATOM 744 N N . SER A 1 105 ? -11.111 -0.248 10.380 1.00 97.94 105 SER A N 1
ATOM 745 C CA . SER A 1 105 ? -11.751 1.057 10.605 1.00 97.94 105 SER A CA 1
ATOM 746 C C . SER A 1 105 ? -13.062 1.165 9.829 1.00 97.94 105 SER A C 1
ATOM 748 O O . SER A 1 105 ? -13.078 0.803 8.652 1.00 97.94 105 SER A O 1
ATOM 750 N N . SER A 1 106 ? -14.094 1.784 10.412 1.00 98.12 106 SER A N 1
ATOM 751 C CA . SER A 1 106 ? -15.423 1.938 9.795 1.00 98.12 106 SER A CA 1
ATOM 752 C C . SER A 1 106 ? -15.385 2.490 8.365 1.00 98.12 106 SER A C 1
ATOM 754 O O . SER A 1 106 ? -16.122 2.018 7.512 1.00 98.12 106 SER A O 1
ATOM 756 N N . ALA A 1 107 ? -14.483 3.434 8.069 1.00 98.19 107 ALA A N 1
ATOM 757 C CA . ALA A 1 107 ? -14.297 3.972 6.719 1.00 98.19 107 ALA A CA 1
ATOM 758 C C . ALA A 1 107 ? -13.841 2.919 5.690 1.00 98.19 107 ALA A C 1
ATOM 760 O O . ALA A 1 107 ? -14.290 2.934 4.550 1.00 98.19 107 ALA A O 1
ATOM 761 N N . MET A 1 108 ? -12.967 1.991 6.092 1.00 98.31 108 MET A N 1
ATOM 762 C CA . MET A 1 108 ? -12.494 0.901 5.233 1.00 98.31 108 MET A CA 1
ATOM 763 C C . MET A 1 108 ? -13.583 -0.159 5.048 1.00 98.31 108 MET A C 1
ATOM 765 O O . MET A 1 108 ? -13.830 -0.580 3.920 1.00 98.31 108 MET A O 1
ATOM 769 N N . SER A 1 109 ? -14.275 -0.537 6.127 1.00 97.75 109 SER A N 1
ATOM 770 C CA . SER A 1 109 ? -15.391 -1.494 6.086 1.00 97.75 109 SER A CA 1
ATOM 771 C C . SER A 1 109 ? -16.555 -1.008 5.219 1.00 97.75 109 SER A C 1
ATOM 773 O O . SER A 1 109 ? -17.166 -1.802 4.512 1.00 97.75 109 SER A O 1
ATOM 775 N N . SER A 1 110 ? -16.829 0.298 5.221 1.00 97.56 110 SER A N 1
ATOM 776 C CA . SER A 1 110 ? -17.877 0.922 4.402 1.00 97.56 110 SER A CA 1
ATOM 777 C C . SER A 1 110 ? -17.411 1.348 3.003 1.00 97.56 110 SER A C 1
ATOM 779 O O . SER A 1 110 ? -18.186 1.966 2.279 1.00 97.56 110 SER A O 1
ATOM 781 N N . SER A 1 111 ? -16.159 1.076 2.617 1.00 97.38 111 SER A N 1
ATOM 782 C CA . SER A 1 111 ? -15.579 1.623 1.378 1.00 97.38 111 SER A CA 1
ATOM 783 C C . SER A 1 111 ? -16.145 1.009 0.094 1.00 97.38 111 SER A C 1
ATOM 785 O O . SER A 1 111 ? -16.104 1.651 -0.951 1.00 97.38 111 SER A O 1
ATOM 787 N N . GLY A 1 112 ? -16.638 -0.236 0.151 1.00 96.50 112 GLY A N 1
ATOM 788 C CA . GLY A 1 112 ? -17.117 -0.984 -1.021 1.00 96.50 112 GLY A CA 1
ATOM 789 C C . GLY A 1 112 ? -16.042 -1.293 -2.074 1.00 96.50 112 GLY A C 1
ATOM 790 O O . GLY A 1 112 ? -16.371 -1.764 -3.160 1.00 96.50 112 GLY A O 1
ATOM 791 N N . LEU A 1 113 ? -14.766 -1.020 -1.781 1.00 97.88 113 LEU A N 1
ATOM 792 C CA . LEU A 1 113 ? -13.664 -1.191 -2.725 1.00 97.88 113 LEU A CA 1
ATOM 793 C C . LEU A 1 113 ? -13.322 -2.670 -2.946 1.00 97.88 113 LEU A C 1
ATOM 795 O O . LEU A 1 113 ? -13.473 -3.509 -2.058 1.00 97.88 113 LEU A O 1
ATOM 799 N N . THR A 1 114 ? -12.775 -2.972 -4.121 1.00 97.94 114 THR A N 1
ATOM 800 C CA . THR A 1 114 ? -12.097 -4.240 -4.424 1.00 97.94 114 THR A CA 1
ATOM 801 C C . THR A 1 114 ? -10.638 -3.936 -4.746 1.00 97.94 114 THR A C 1
ATOM 803 O O . THR A 1 114 ? -10.337 -2.916 -5.359 1.00 97.94 114 THR A O 1
ATOM 806 N N . TRP A 1 115 ? -9.710 -4.785 -4.313 1.00 97.94 115 TRP A N 1
ATOM 807 C CA . TRP A 1 115 ? -8.273 -4.566 -4.479 1.00 97.94 115 TRP A CA 1
ATOM 808 C C . TRP A 1 115 ? -7.760 -4.988 -5.860 1.00 97.94 115 TRP A C 1
ATOM 810 O O . TRP A 1 115 ? -6.869 -5.829 -5.983 1.00 97.94 115 TRP A O 1
ATOM 820 N N . ASP A 1 116 ? -8.315 -4.395 -6.913 1.00 96.31 116 ASP A N 1
ATOM 821 C CA . ASP A 1 116 ? -7.717 -4.432 -8.248 1.00 96.31 116 ASP A CA 1
ATOM 822 C C . ASP A 1 116 ? -6.423 -3.583 -8.314 1.00 96.31 116 ASP A C 1
ATOM 824 O O . ASP A 1 116 ? -6.087 -2.841 -7.383 1.00 96.31 116 ASP A O 1
ATOM 828 N N . PHE A 1 117 ? -5.679 -3.687 -9.420 1.00 96.75 117 PHE A N 1
ATOM 829 C CA . PHE A 1 117 ? -4.404 -2.983 -9.596 1.00 96.75 117 PHE A CA 1
ATOM 830 C C . PHE A 1 117 ? -4.534 -1.452 -9.572 1.00 96.75 117 PHE A C 1
ATOM 832 O O . PHE A 1 117 ? -3.666 -0.792 -9.001 1.00 96.75 117 PHE A O 1
ATOM 839 N N . GLU A 1 118 ? -5.598 -0.878 -10.138 1.00 96.38 118 GLU A N 1
ATOM 840 C CA . GLU A 1 118 ? -5.827 0.572 -10.173 1.00 96.38 118 GLU A CA 1
ATOM 841 C C . GLU A 1 118 ? -6.240 1.110 -8.803 1.00 96.38 118 GLU A C 1
ATOM 843 O O . GLU A 1 118 ? -5.723 2.131 -8.337 1.00 96.38 118 GLU A O 1
ATOM 848 N N . THR A 1 119 ? -7.139 0.404 -8.120 1.00 97.75 119 THR A N 1
ATOM 849 C CA . THR A 1 119 ? -7.581 0.745 -6.765 1.00 97.75 119 THR A CA 1
ATOM 850 C C . THR A 1 119 ? -6.421 0.635 -5.774 1.00 97.75 119 THR A C 1
ATOM 852 O O . THR A 1 119 ? -6.201 1.560 -4.985 1.00 97.75 119 THR A O 1
ATOM 855 N N . LEU A 1 120 ? -5.603 -0.422 -5.856 1.00 98.25 120 LEU A N 1
ATOM 856 C CA . LEU A 1 120 ? -4.379 -0.540 -5.058 1.00 98.25 120 LEU A CA 1
ATOM 857 C C . LEU A 1 120 ? -3.342 0.536 -5.422 1.00 98.25 120 LEU A C 1
ATOM 859 O O . LEU A 1 120 ? -2.753 1.121 -4.516 1.00 98.25 120 LEU A O 1
ATOM 863 N N . ASN A 1 121 ? -3.132 0.846 -6.707 1.00 98.19 121 ASN A N 1
ATOM 864 C CA . ASN A 1 121 ? -2.232 1.919 -7.154 1.00 98.19 121 ASN A CA 1
ATOM 865 C C . ASN A 1 121 ? -2.627 3.268 -6.527 1.00 98.19 121 ASN A C 1
ATOM 867 O O . ASN A 1 121 ? -1.792 3.920 -5.899 1.00 98.19 121 ASN A O 1
ATOM 871 N N . LYS A 1 122 ? -3.911 3.641 -6.605 1.00 97.94 122 LYS A N 1
ATOM 872 C CA . LYS A 1 122 ? -4.467 4.864 -5.995 1.00 97.94 122 LYS A CA 1
ATOM 873 C C . LYS A 1 122 ? -4.329 4.856 -4.469 1.00 97.94 122 LYS A C 1
ATOM 875 O O . LYS A 1 122 ? -3.859 5.839 -3.891 1.00 97.94 122 LYS A O 1
ATOM 880 N N . TYR A 1 123 ? -4.665 3.741 -3.816 1.00 98.44 123 TYR A N 1
ATOM 881 C CA . TYR A 1 123 ? -4.565 3.610 -2.359 1.00 98.44 123 TYR A CA 1
ATOM 882 C C . TYR A 1 123 ? -3.116 3.733 -1.875 1.00 98.44 123 TYR A C 1
ATOM 884 O O . TYR A 1 123 ? -2.839 4.450 -0.916 1.00 98.44 123 TYR A O 1
ATOM 892 N N . LEU A 1 124 ? -2.173 3.093 -2.569 1.00 98.25 124 LEU A N 1
ATOM 893 C CA . LEU A 1 124 ? -0.745 3.157 -2.262 1.00 98.25 124 LEU A CA 1
ATOM 894 C C . LEU A 1 124 ? -0.133 4.529 -2.573 1.00 98.25 124 LEU A C 1
ATOM 896 O O . LEU A 1 124 ? 0.852 4.885 -1.927 1.00 98.25 124 LEU A O 1
ATOM 900 N N . THR A 1 125 ? -0.698 5.321 -3.493 1.00 98.19 125 THR A N 1
ATOM 901 C CA . THR A 1 125 ? -0.297 6.724 -3.705 1.00 98.19 125 THR A CA 1
ATOM 902 C C . THR A 1 125 ? -0.573 7.567 -2.462 1.00 98.19 125 THR A C 1
ATOM 904 O O . THR A 1 125 ? 0.347 8.225 -1.974 1.00 98.19 125 THR A O 1
ATOM 907 N N . LYS A 1 126 ? -1.806 7.531 -1.930 1.00 97.81 126 LYS A N 1
ATOM 908 C CA . LYS A 1 126 ? -2.226 8.261 -0.717 1.00 97.81 126 LYS A CA 1
ATOM 909 C C . LYS A 1 126 ? -3.430 7.576 -0.028 1.00 97.81 126 LYS A C 1
ATOM 911 O O . LYS A 1 126 ? -4.581 7.870 -0.364 1.00 97.81 126 LYS A O 1
ATOM 916 N N . PRO A 1 127 ? -3.215 6.747 1.009 1.00 98.12 127 PRO A N 1
ATOM 917 C CA . PRO A 1 127 ? -4.293 5.961 1.619 1.00 98.12 127 PRO A CA 1
ATOM 918 C C . PRO A 1 127 ? -5.445 6.785 2.201 1.00 98.12 127 PRO A C 1
ATOM 920 O O . PRO A 1 127 ? -6.611 6.443 2.025 1.00 98.12 127 PRO A O 1
ATOM 923 N N . LYS A 1 128 ? -5.112 7.890 2.882 1.00 97.75 128 LYS A N 1
ATOM 924 C CA . LYS A 1 128 ? -6.081 8.783 3.539 1.00 97.75 128 LYS A CA 1
ATOM 925 C C . LYS A 1 128 ? -6.866 9.668 2.565 1.00 97.75 128 LYS A C 1
ATOM 927 O O . LYS A 1 128 ? -7.844 10.272 2.986 1.00 97.75 128 LYS A O 1
ATOM 932 N N . GLU A 1 129 ? -6.432 9.760 1.307 1.00 97.75 129 GLU A N 1
ATOM 933 C CA . GLU A 1 129 ? -7.138 10.502 0.255 1.00 97.75 129 GLU A CA 1
ATOM 934 C C . GLU A 1 129 ? -8.189 9.608 -0.413 1.00 97.75 129 GLU A C 1
ATOM 936 O O . GLU A 1 129 ? -9.329 10.031 -0.565 1.00 97.75 129 GLU A O 1
ATOM 941 N N . LEU A 1 130 ? -7.846 8.346 -0.716 1.00 97.75 130 LEU A N 1
ATOM 942 C CA . LEU A 1 130 ? -8.805 7.386 -1.277 1.00 97.75 130 LEU A CA 1
ATOM 943 C C . LEU A 1 130 ? -9.814 6.869 -0.236 1.00 97.75 130 LEU A C 1
ATOM 945 O O . LEU A 1 130 ? -10.982 6.688 -0.562 1.00 97.75 130 LEU A O 1
ATOM 949 N N . VAL A 1 131 ? -9.383 6.633 1.010 1.00 98.19 131 VAL A N 1
ATOM 950 C CA . VAL A 1 131 ? -10.265 6.204 2.112 1.00 98.19 131 VAL A CA 1
ATOM 951 C C . VAL A 1 131 ? -10.105 7.155 3.307 1.00 98.19 131 VAL A C 1
ATOM 953 O O . VAL A 1 131 ? -9.350 6.865 4.246 1.00 98.19 131 VAL A O 1
ATOM 956 N N . PRO A 1 132 ? -10.796 8.312 3.302 1.00 98.19 132 PRO A N 1
ATOM 957 C CA . PRO A 1 132 ? -10.801 9.242 4.427 1.00 98.19 132 PRO A CA 1
ATOM 958 C C . PRO A 1 132 ? -11.273 8.555 5.713 1.00 98.19 132 PRO A C 1
ATOM 960 O O . PRO A 1 132 ? -12.336 7.946 5.753 1.00 98.19 132 PRO A O 1
ATOM 963 N N . GLY A 1 133 ? -10.468 8.631 6.775 1.00 97.44 133 GLY A N 1
ATOM 964 C CA . GLY A 1 133 ? -10.737 7.925 8.035 1.00 97.44 133 GLY A CA 1
ATOM 965 C C . GLY A 1 133 ? -10.198 6.489 8.113 1.00 97.44 133 GLY A C 1
ATOM 966 O O . GLY A 1 133 ? -10.463 5.808 9.103 1.00 97.44 133 GLY A O 1
ATOM 967 N N . THR A 1 134 ? -9.418 6.019 7.128 1.00 98.06 134 THR A N 1
ATOM 968 C CA . THR A 1 134 ? -8.648 4.768 7.266 1.00 98.06 134 THR A CA 1
ATOM 969 C C . THR A 1 134 ? -7.714 4.812 8.482 1.00 98.06 134 THR A C 1
ATOM 971 O O . THR A 1 134 ? -6.989 5.790 8.694 1.00 98.06 134 THR A O 1
ATOM 974 N N . ALA A 1 135 ? -7.683 3.726 9.261 1.00 97.69 135 ALA A N 1
ATOM 975 C CA . ALA A 1 135 ? -6.727 3.564 10.362 1.00 97.69 135 ALA A CA 1
ATOM 976 C C . ALA A 1 135 ? -5.275 3.358 9.882 1.00 97.69 135 ALA A C 1
ATOM 978 O O . ALA A 1 135 ? -4.341 3.468 10.679 1.00 97.69 135 ALA A O 1
ATOM 979 N N . MET A 1 136 ? -5.049 3.086 8.589 1.00 97.75 136 MET A N 1
ATOM 980 C CA . MET A 1 136 ? -3.703 2.872 8.057 1.00 97.75 136 MET A CA 1
ATOM 981 C C . MET A 1 136 ? -2.912 4.189 8.010 1.00 97.75 136 MET A C 1
ATOM 983 O O . MET A 1 136 ? -3.028 4.986 7.076 1.00 97.75 136 MET A O 1
ATOM 987 N N . SER A 1 137 ? -2.067 4.416 9.017 1.00 95.94 137 SER A N 1
ATOM 988 C CA . SER A 1 137 ? -1.203 5.599 9.095 1.00 95.94 137 SER A CA 1
ATOM 989 C C . SER A 1 137 ? 0.048 5.454 8.219 1.00 95.94 137 SER A C 1
ATOM 991 O O . SER A 1 137 ? 1.168 5.337 8.709 1.00 95.94 137 SER A O 1
ATOM 993 N N . PHE A 1 138 ? -0.155 5.462 6.901 1.00 97.88 138 PHE A N 1
ATOM 994 C CA . PHE A 1 138 ? 0.906 5.407 5.898 1.00 97.88 138 PHE A CA 1
ATOM 995 C C . PHE A 1 138 ? 0.852 6.637 4.983 1.00 97.88 138 PHE A C 1
ATOM 997 O O . PHE A 1 138 ? -0.220 7.051 4.544 1.00 97.88 138 PHE A O 1
ATOM 1004 N N . ALA A 1 139 ? 2.016 7.229 4.700 1.00 97.31 139 ALA A N 1
ATOM 1005 C CA . ALA A 1 139 ? 2.130 8.457 3.906 1.00 97.31 139 ALA A CA 1
ATOM 1006 C C . ALA A 1 139 ? 1.965 8.240 2.388 1.00 97.31 139 ALA A C 1
ATOM 1008 O O . ALA A 1 139 ? 1.779 9.211 1.658 1.00 97.31 139 ALA A O 1
ATOM 1009 N N . GLY A 1 140 ? 2.032 6.988 1.924 1.00 97.56 140 GLY A N 1
ATOM 1010 C CA . GLY A 1 140 ? 1.968 6.631 0.509 1.00 97.56 140 GLY A CA 1
ATOM 1011 C C . GLY A 1 140 ? 3.331 6.541 -0.188 1.00 97.56 140 GLY A C 1
ATOM 1012 O O . GLY A 1 140 ? 4.387 6.828 0.383 1.00 97.56 140 GLY A O 1
ATOM 1013 N N . ILE A 1 141 ? 3.309 6.102 -1.446 1.00 98.06 141 ILE A N 1
ATOM 1014 C CA . ILE A 1 141 ? 4.476 5.876 -2.306 1.00 98.06 141 ILE A CA 1
ATOM 1015 C C . ILE A 1 141 ? 4.339 6.771 -3.540 1.00 98.06 141 ILE A C 1
ATOM 1017 O O . ILE A 1 141 ? 3.615 6.459 -4.482 1.00 98.06 141 ILE A O 1
ATOM 1021 N N . LYS A 1 142 ? 5.064 7.894 -3.552 1.00 96.50 142 LYS A N 1
ATOM 1022 C CA . LYS A 1 142 ? 4.971 8.889 -4.635 1.00 96.50 142 LYS A CA 1
ATOM 1023 C C . LYS A 1 142 ? 5.514 8.410 -5.986 1.00 96.50 142 LYS A C 1
ATOM 1025 O O . LYS A 1 142 ? 5.065 8.898 -7.007 1.00 96.50 142 LYS A O 1
ATOM 1030 N N . LYS A 1 143 ? 6.488 7.493 -6.001 1.00 96.56 143 LYS A N 1
ATOM 1031 C CA . LYS A 1 143 ? 7.122 7.007 -7.237 1.00 96.56 143 LYS A CA 1
ATOM 1032 C C . LYS A 1 143 ? 6.268 5.924 -7.890 1.00 96.56 143 LYS A C 1
ATOM 1034 O O . LYS A 1 143 ? 6.101 4.854 -7.308 1.00 96.56 143 LYS A O 1
ATOM 1039 N N . ASP A 1 144 ? 5.810 6.164 -9.111 1.00 96.56 144 ASP A N 1
ATOM 1040 C CA . ASP A 1 144 ? 4.903 5.249 -9.819 1.00 96.56 144 ASP A CA 1
ATOM 1041 C C . ASP A 1 144 ? 5.558 3.889 -10.091 1.00 96.56 144 ASP A C 1
ATOM 1043 O O . ASP A 1 144 ? 4.973 2.846 -9.804 1.00 96.56 144 ASP A O 1
ATOM 1047 N N . LYS A 1 145 ? 6.836 3.889 -10.494 1.00 97.12 145 LYS A N 1
ATOM 1048 C CA . LYS A 1 145 ? 7.635 2.664 -10.654 1.00 97.12 145 LYS A CA 1
ATOM 1049 C C . LYS A 1 145 ? 7.793 1.870 -9.350 1.00 97.12 145 LYS A C 1
ATOM 1051 O O . LYS A 1 145 ? 7.750 0.645 -9.388 1.00 97.12 145 LYS A O 1
ATOM 1056 N N . ASP A 1 146 ? 7.923 2.524 -8.189 1.00 98.31 146 ASP A N 1
ATOM 1057 C CA . ASP A 1 146 ? 7.956 1.818 -6.893 1.00 98.31 146 ASP A CA 1
ATOM 1058 C C . ASP A 1 146 ? 6.603 1.149 -6.596 1.00 98.31 146 ASP A C 1
ATOM 1060 O O . ASP A 1 146 ? 6.586 0.045 -6.049 1.00 98.31 146 ASP A O 1
ATOM 1064 N N . ARG A 1 147 ? 5.479 1.792 -6.957 1.00 98.31 147 ARG A N 1
ATOM 1065 C CA . ARG A 1 147 ? 4.136 1.211 -6.793 1.00 98.31 147 ARG A CA 1
ATOM 1066 C C . ARG A 1 147 ? 3.910 0.039 -7.739 1.00 98.31 147 ARG A C 1
ATOM 1068 O O . ARG A 1 147 ? 3.524 -1.019 -7.262 1.00 98.31 147 ARG A O 1
ATOM 1075 N N . ALA A 1 148 ? 4.211 0.176 -9.028 1.00 98.19 148 ALA A N 1
ATOM 1076 C CA . ALA A 1 148 ? 4.066 -0.915 -9.994 1.00 98.19 148 ALA A CA 1
ATOM 1077 C C . ALA A 1 148 ? 4.941 -2.131 -9.636 1.00 98.19 148 ALA A C 1
ATOM 1079 O O . ALA A 1 148 ? 4.450 -3.258 -9.616 1.00 98.19 148 ALA A O 1
ATOM 1080 N N . ASN A 1 149 ? 6.196 -1.901 -9.228 1.00 98.50 149 ASN A N 1
ATOM 1081 C CA . ASN A 1 149 ? 7.063 -2.947 -8.678 1.00 98.50 149 ASN A CA 1
ATOM 1082 C C . ASN A 1 149 ? 6.414 -3.648 -7.469 1.00 98.50 149 ASN A C 1
ATOM 1084 O O . ASN A 1 149 ? 6.379 -4.877 -7.413 1.00 98.50 149 ASN A O 1
ATOM 1088 N N . LEU A 1 150 ? 5.894 -2.880 -6.501 1.00 98.62 150 LEU A N 1
ATOM 1089 C CA . LEU A 1 150 ? 5.228 -3.425 -5.314 1.00 98.62 150 LEU A CA 1
ATOM 1090 C C . LEU A 1 150 ? 3.972 -4.230 -5.679 1.00 98.62 150 LEU A C 1
ATOM 1092 O O . LEU A 1 150 ? 3.778 -5.307 -5.127 1.00 98.62 150 LEU A O 1
ATOM 1096 N N . LEU A 1 151 ? 3.151 -3.748 -6.613 1.00 98.31 151 LEU A N 1
ATOM 1097 C CA . LEU A 1 151 ? 1.953 -4.445 -7.091 1.00 98.31 151 LEU A CA 1
ATOM 1098 C C . LEU A 1 151 ? 2.303 -5.776 -7.765 1.00 98.31 151 LEU A C 1
ATOM 1100 O O . LEU A 1 151 ? 1.687 -6.790 -7.449 1.00 98.31 151 LEU A O 1
ATOM 1104 N N . ALA A 1 152 ? 3.327 -5.797 -8.623 1.00 98.12 152 ALA A N 1
ATOM 1105 C CA . ALA A 1 152 ? 3.811 -7.021 -9.262 1.00 98.12 152 ALA A CA 1
ATOM 1106 C C . ALA A 1 152 ? 4.333 -8.058 -8.248 1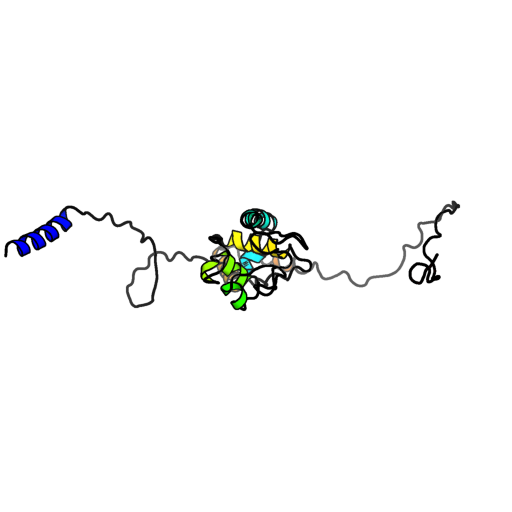.00 98.12 152 ALA A C 1
ATOM 1108 O O . ALA A 1 152 ? 4.172 -9.258 -8.461 1.00 98.12 152 ALA A O 1
ATOM 1109 N N . TRP A 1 153 ? 4.916 -7.610 -7.129 1.00 98.50 153 TRP A N 1
ATOM 1110 C CA . TRP A 1 153 ? 5.349 -8.494 -6.041 1.00 98.50 153 TRP A CA 1
ATOM 1111 C C . TRP A 1 153 ? 4.199 -8.940 -5.123 1.00 98.50 153 TRP A C 1
ATOM 1113 O O . TRP A 1 153 ? 4.107 -10.121 -4.806 1.00 98.50 153 TRP A O 1
ATOM 1123 N N . ILE A 1 154 ? 3.277 -8.050 -4.740 1.00 97.94 154 ILE A N 1
ATOM 1124 C CA . ILE A 1 154 ? 2.084 -8.417 -3.950 1.00 97.94 154 ILE A CA 1
ATOM 1125 C C . ILE A 1 154 ? 1.219 -9.421 -4.724 1.00 97.94 154 ILE A C 1
ATOM 1127 O O . ILE A 1 154 ? 0.714 -10.374 -4.139 1.00 97.94 154 ILE A O 1
ATOM 1131 N N . ARG A 1 155 ? 1.103 -9.259 -6.047 1.00 97.44 155 ARG A N 1
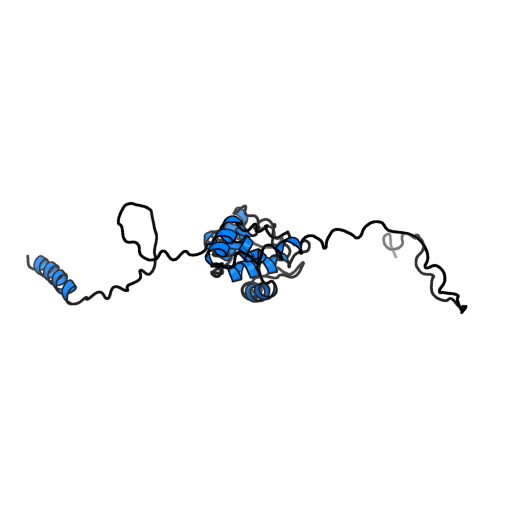ATOM 1132 C CA . ARG A 1 155 ? 0.445 -10.212 -6.950 1.00 97.44 155 ARG A CA 1
ATOM 1133 C C . ARG A 1 155 ? 1.010 -11.632 -6.831 1.00 97.44 155 ARG A C 1
ATOM 1135 O O . ARG A 1 155 ? 0.233 -12.578 -6.901 1.00 97.44 155 ARG A O 1
ATOM 1142 N N . SER A 1 156 ? 2.326 -11.795 -6.658 1.00 97.31 156 SER A N 1
ATOM 1143 C CA . SER A 1 156 ? 2.938 -13.121 -6.479 1.00 97.31 156 SER A CA 1
ATOM 1144 C C . SER A 1 156 ? 2.819 -13.672 -5.055 1.00 97.31 156 SER A C 1
ATOM 1146 O O . SER A 1 156 ? 3.128 -14.840 -4.843 1.00 97.31 156 SER A O 1
ATOM 1148 N N . GLN A 1 157 ? 2.326 -12.883 -4.092 1.00 97.94 157 GLN A N 1
ATOM 1149 C CA . GLN A 1 157 ? 1.951 -13.356 -2.754 1.00 97.94 157 GLN A CA 1
ATOM 1150 C C . GLN A 1 157 ? 0.506 -13.891 -2.783 1.00 97.94 157 GLN A C 1
ATOM 1152 O O . GLN A 1 157 ? -0.391 -13.375 -2.108 1.00 97.94 157 GLN A O 1
ATOM 1157 N N . SER A 1 158 ? 0.264 -14.876 -3.651 1.00 97.06 158 SER A N 1
ATOM 1158 C CA . SER A 1 158 ? -1.060 -15.434 -3.928 1.00 97.06 158 SER A CA 1
ATOM 1159 C C . SER A 1 158 ? -0.983 -16.917 -4.294 1.00 97.06 158 SER A C 1
ATOM 1161 O O . SER A 1 158 ? -0.045 -17.347 -4.963 1.00 97.06 158 SER A O 1
ATOM 1163 N N . ASP A 1 159 ? -2.010 -17.677 -3.915 1.00 96.62 159 ASP A N 1
ATOM 1164 C CA . ASP A 1 159 ? -2.252 -19.050 -4.379 1.00 96.62 159 ASP A CA 1
ATOM 1165 C C . ASP A 1 159 ? -2.623 -19.102 -5.868 1.00 96.62 159 ASP A C 1
ATOM 1167 O O . ASP A 1 159 ? -2.311 -20.067 -6.562 1.00 96.62 159 ASP A O 1
ATOM 1171 N N . ALA A 1 160 ? -3.283 -18.049 -6.354 1.00 93.94 160 ALA A N 1
ATOM 1172 C CA . ALA A 1 160 ? -3.665 -17.863 -7.747 1.00 93.94 160 ALA A CA 1
ATOM 1173 C C . ALA A 1 160 ? -3.374 -16.404 -8.151 1.00 93.94 160 ALA A C 1
ATOM 1175 O O . ALA A 1 160 ? -4.219 -15.520 -7.970 1.00 93.94 160 ALA A O 1
ATOM 1176 N N . PRO A 1 161 ? -2.151 -16.092 -8.618 1.00 92.81 161 PRO A N 1
ATOM 1177 C CA . PRO A 1 161 ? -1.796 -14.752 -9.079 1.00 92.81 161 PRO A CA 1
ATOM 1178 C C . PRO A 1 161 ? -2.634 -14.331 -10.298 1.00 92.81 161 PRO A C 1
ATOM 1180 O O . PRO A 1 161 ? -2.398 -14.814 -11.401 1.00 92.81 161 PRO A O 1
ATOM 1183 N N . LEU A 1 162 ? -3.578 -13.399 -10.112 1.00 92.81 162 LEU A N 1
ATOM 1184 C CA . LEU A 1 162 ? -4.384 -12.807 -11.195 1.00 92.81 162 LEU A CA 1
ATOM 1185 C C . LEU A 1 162 ? -3.511 -12.281 -12.336 1.00 92.81 162 LEU A C 1
ATOM 1187 O O . LEU A 1 162 ? -2.430 -11.757 -12.078 1.00 92.81 162 LEU A O 1
ATOM 1191 N N . ASP A 1 163 ? -3.964 -12.358 -13.583 1.00 93.19 163 ASP A N 1
ATOM 1192 C CA . ASP A 1 163 ? -3.205 -11.831 -14.721 1.00 93.19 163 ASP A CA 1
ATOM 1193 C C . ASP A 1 163 ? -2.971 -10.318 -14.630 1.00 93.19 163 ASP A C 1
ATOM 1195 O O . ASP A 1 163 ? -3.760 -9.569 -14.048 1.00 93.19 163 ASP A O 1
ATOM 1199 N N . LEU A 1 164 ? -1.838 -9.865 -15.172 1.00 89.62 164 LEU A N 1
ATOM 1200 C CA . LEU A 1 164 ? -1.553 -8.435 -15.285 1.00 89.62 164 LEU A CA 1
ATOM 1201 C C . LEU A 1 164 ? -2.448 -7.813 -16.371 1.00 89.62 164 LEU A C 1
ATOM 1203 O O . LEU A 1 164 ? -2.714 -8.468 -17.380 1.00 89.62 164 LEU A O 1
ATOM 1207 N N . PRO A 1 165 ? -2.887 -6.551 -16.210 1.00 85.38 165 PRO A N 1
ATOM 1208 C CA . PRO A 1 165 ? -3.630 -5.859 -17.255 1.00 85.38 165 PRO A CA 1
ATOM 1209 C C . PRO A 1 165 ? -2.766 -5.750 -18.516 1.00 85.38 165 PRO A C 1
ATOM 1211 O O . PRO A 1 165 ? -1.610 -5.327 -18.450 1.00 85.38 165 PRO A O 1
ATOM 1214 N N . ALA A 1 166 ? -3.329 -6.134 -19.662 1.00 75.38 166 ALA A N 1
ATOM 1215 C CA . ALA A 1 166 ? -2.623 -6.092 -20.934 1.00 75.38 166 ALA A CA 1
ATOM 1216 C C . ALA A 1 166 ? -2.244 -4.647 -21.298 1.00 75.38 166 ALA A C 1
ATOM 1218 O O . ALA A 1 166 ? -3.097 -3.760 -21.336 1.00 75.38 166 ALA A O 1
ATOM 1219 N N . PHE A 1 167 ? -0.965 -4.422 -21.598 1.00 73.88 167 PHE A N 1
ATOM 1220 C CA . PHE A 1 167 ? -0.501 -3.182 -22.206 1.00 73.88 167 PHE A CA 1
ATOM 1221 C C . PHE A 1 167 ? -0.476 -3.344 -23.726 1.00 73.88 167 PHE A C 1
ATOM 1223 O O . PHE A 1 167 ? 0.393 -4.021 -24.273 1.00 73.88 167 PHE A O 1
ATOM 1230 N N . THR A 1 168 ? -1.418 -2.702 -24.411 1.00 57.88 168 THR A N 1
ATOM 1231 C CA . THR A 1 168 ? -1.323 -2.445 -25.850 1.00 57.88 168 THR A CA 1
ATOM 1232 C C . THR A 1 168 ? -0.696 -1.070 -26.039 1.00 57.88 168 THR A C 1
ATOM 1234 O O . THR A 1 168 ? -1.347 -0.057 -25.778 1.00 57.88 168 THR A O 1
ATOM 1237 N N . ALA A 1 169 ? 0.565 -1.025 -26.469 1.00 60.22 169 ALA A N 1
ATOM 1238 C CA . ALA A 1 169 ? 1.194 0.233 -26.859 1.00 60.22 169 ALA A CA 1
ATOM 1239 C C . ALA A 1 169 ? 0.400 0.882 -28.014 1.00 60.22 169 ALA A C 1
ATOM 1241 O O . ALA A 1 169 ? -0.025 0.153 -28.916 1.00 60.22 169 ALA A O 1
ATOM 1242 N N . PRO A 1 170 ? 0.219 2.217 -28.036 1.00 56.66 170 PRO A N 1
ATOM 1243 C CA . PRO A 1 170 ? -0.276 2.918 -29.216 1.00 56.66 170 PRO A CA 1
ATOM 1244 C C . PRO A 1 170 ? 0.732 2.741 -30.358 1.00 56.66 170 PRO A C 1
ATOM 1246 O O . PRO A 1 170 ? 1.764 3.405 -30.402 1.00 56.66 170 PRO A O 1
ATOM 1249 N N . VAL A 1 171 ? 0.462 1.794 -31.257 1.00 53.62 171 VAL A N 1
ATOM 1250 C CA . VAL A 1 171 ? 1.385 1.405 -32.340 1.00 53.62 171 VAL A CA 1
ATOM 1251 C C . VAL A 1 171 ? 1.626 2.521 -33.362 1.00 53.62 171 VAL A C 1
ATOM 1253 O O . VAL A 1 171 ? 2.652 2.501 -34.035 1.00 53.62 171 VAL A O 1
ATOM 1256 N N . GLU A 1 172 ? 0.741 3.517 -33.432 1.00 55.75 172 GLU A N 1
ATOM 1257 C CA . GLU A 1 172 ? 0.863 4.677 -34.326 1.00 55.75 172 GLU A CA 1
ATOM 1258 C C . GLU A 1 172 ? 1.956 5.674 -33.888 1.00 55.75 172 GLU A C 1
ATOM 1260 O O . GLU A 1 172 ? 2.669 6.198 -34.738 1.00 55.75 172 GLU A O 1
ATOM 1265 N N . GLU A 1 173 ? 2.199 5.869 -32.586 1.00 51.34 173 GLU A N 1
ATOM 1266 C CA . GLU A 1 173 ? 3.229 6.819 -32.110 1.00 51.34 173 GLU A CA 1
ATOM 1267 C C . GLU A 1 173 ? 4.662 6.265 -32.288 1.00 51.34 173 GLU A C 1
ATOM 1269 O O . GLU A 1 173 ? 5.635 7.010 -32.399 1.00 51.34 173 GLU A O 1
ATOM 1274 N N . ILE A 1 174 ? 4.805 4.935 -32.360 1.00 51.81 174 ILE A N 1
ATOM 1275 C CA . ILE A 1 174 ? 6.106 4.264 -32.522 1.00 51.81 174 ILE A CA 1
ATOM 1276 C C . ILE A 1 174 ? 6.597 4.339 -33.975 1.00 51.81 174 ILE A C 1
ATOM 1278 O O . ILE A 1 174 ? 7.803 4.419 -34.206 1.00 51.81 174 ILE A O 1
ATOM 1282 N N . VAL A 1 175 ? 5.684 4.332 -34.957 1.00 48.88 175 VAL A N 1
ATOM 1283 C CA . VAL A 1 175 ? 6.049 4.442 -36.380 1.00 48.88 175 VAL A CA 1
ATOM 1284 C C . VAL A 1 175 ? 6.412 5.872 -36.783 1.00 48.88 175 VAL A C 1
ATOM 1286 O O . VAL A 1 175 ? 7.350 6.038 -37.558 1.00 48.88 175 VAL A O 1
ATOM 1289 N N . GLU A 1 176 ? 5.772 6.900 -36.213 1.00 49.28 176 GLU A N 1
ATOM 1290 C CA . GLU A 1 176 ? 6.184 8.300 -36.427 1.00 49.28 176 GLU A CA 1
ATOM 1291 C C . GLU A 1 176 ? 7.548 8.599 -35.783 1.00 49.28 176 GLU A C 1
ATOM 1293 O O . GLU A 1 176 ? 8.440 9.130 -36.447 1.00 49.28 176 GLU A O 1
ATOM 1298 N N . ALA A 1 177 ? 7.774 8.164 -34.536 1.00 44.66 177 ALA A N 1
ATOM 1299 C CA . ALA A 1 177 ? 9.068 8.340 -33.870 1.00 44.66 177 ALA A CA 1
ATOM 1300 C C . ALA A 1 177 ? 10.213 7.560 -34.552 1.00 44.66 177 ALA A C 1
ATOM 1302 O O . ALA A 1 177 ? 11.353 8.027 -34.582 1.00 44.66 177 ALA A O 1
ATOM 1303 N N . ALA A 1 178 ? 9.929 6.385 -35.128 1.00 42.88 178 ALA A N 1
ATOM 1304 C CA . ALA A 1 178 ? 10.908 5.637 -35.917 1.00 42.88 178 ALA A CA 1
ATOM 1305 C C . ALA A 1 178 ? 11.201 6.299 -37.276 1.00 42.88 178 ALA A C 1
ATOM 1307 O O . ALA A 1 178 ? 12.344 6.253 -37.733 1.00 42.88 178 ALA A O 1
ATOM 1308 N N . ALA A 1 179 ? 10.205 6.937 -37.901 1.00 46.31 179 ALA A N 1
ATOM 1309 C CA . ALA A 1 179 ? 10.365 7.624 -39.181 1.00 46.31 179 ALA A CA 1
ATOM 1310 C C . ALA A 1 179 ? 11.234 8.891 -39.074 1.00 46.31 179 ALA A C 1
ATOM 1312 O O . ALA A 1 179 ? 12.074 9.110 -39.943 1.00 46.31 179 ALA A O 1
ATOM 1313 N N . GLU A 1 180 ? 11.112 9.691 -38.006 1.00 48.88 180 GLU A N 1
ATOM 1314 C CA . GLU A 1 180 ? 12.001 10.856 -37.812 1.00 48.88 180 GLU A CA 1
ATOM 1315 C C . GLU A 1 180 ? 13.444 10.474 -37.434 1.00 48.88 180 GLU A C 1
ATOM 1317 O O . GLU A 1 180 ? 14.380 11.211 -37.748 1.00 48.88 180 GLU A O 1
ATOM 1322 N N . MET A 1 181 ? 13.661 9.323 -36.786 1.00 50.81 181 MET A N 1
ATOM 1323 C CA . MET A 1 181 ? 15.014 8.859 -36.439 1.00 50.81 181 MET A CA 1
ATOM 1324 C C . MET A 1 181 ? 15.738 8.137 -37.590 1.00 50.81 181 MET A C 1
ATOM 1326 O O . MET A 1 181 ? 16.956 7.957 -37.518 1.00 50.81 181 MET A O 1
ATOM 1330 N N . ALA A 1 182 ? 15.025 7.756 -38.653 1.00 47.44 182 ALA A N 1
ATOM 1331 C CA . ALA A 1 182 ? 15.575 7.130 -39.853 1.00 47.44 182 ALA A CA 1
ATOM 1332 C C . ALA A 1 182 ? 15.704 8.144 -41.005 1.00 47.44 182 ALA A C 1
ATOM 1334 O O . ALA A 1 182 ? 14.962 8.108 -41.987 1.00 47.44 182 ALA A O 1
ATOM 1335 N N . GLY A 1 183 ? 16.691 9.040 -40.897 1.00 47.53 183 GLY A N 1
ATOM 1336 C CA . GLY A 1 183 ? 17.152 9.825 -42.046 1.00 47.53 183 GLY A CA 1
ATOM 1337 C C . GLY A 1 183 ? 17.645 8.929 -43.195 1.00 47.53 183 GLY A C 1
ATOM 1338 O O . GLY A 1 183 ? 18.033 7.788 -42.962 1.00 47.53 183 GLY A O 1
ATOM 1339 N N . ASP A 1 184 ? 17.623 9.474 -44.415 1.00 47.88 184 ASP A N 1
ATOM 1340 C CA . ASP A 1 184 ? 17.845 8.820 -45.721 1.00 47.88 184 ASP A CA 1
ATOM 1341 C C . ASP A 1 184 ? 18.772 7.580 -45.732 1.00 47.88 184 ASP A C 1
ATOM 1343 O O . ASP A 1 184 ? 19.979 7.660 -45.957 1.00 47.88 184 ASP A O 1
ATOM 1347 N N . ALA A 1 185 ? 18.169 6.414 -45.485 1.00 46.16 185 ALA A N 1
ATOM 1348 C CA . ALA A 1 185 ? 18.762 5.080 -45.613 1.00 46.16 185 ALA A CA 1
ATOM 1349 C C . ALA A 1 185 ? 17.658 4.027 -45.866 1.00 46.16 185 ALA A C 1
ATOM 1351 O O . ALA A 1 185 ? 17.659 2.933 -45.300 1.00 46.16 185 ALA A O 1
ATOM 1352 N N . ALA A 1 186 ? 16.664 4.384 -46.686 1.00 49.12 186 ALA A N 1
ATOM 1353 C CA . ALA A 1 186 ? 15.421 3.625 -46.844 1.00 49.12 186 ALA A CA 1
ATOM 1354 C C . ALA A 1 186 ? 15.499 2.424 -47.815 1.00 49.12 186 ALA A C 1
ATOM 1356 O O . ALA A 1 186 ? 14.499 1.732 -47.987 1.00 49.12 186 ALA A O 1
ATOM 1357 N N . GLU A 1 187 ? 16.651 2.145 -48.438 1.00 47.47 187 GLU A N 1
ATOM 1358 C CA . GLU A 1 187 ? 16.765 1.117 -49.492 1.00 47.47 187 GLU A CA 1
ATOM 1359 C C . GLU A 1 187 ? 17.320 -0.255 -49.049 1.00 47.47 187 GLU A C 1
ATOM 1361 O O . GLU A 1 187 ? 17.283 -1.179 -49.855 1.00 47.47 187 GLU A O 1
ATOM 1366 N N . ASP A 1 188 ? 17.760 -0.453 -47.793 1.00 50.03 188 ASP A N 1
ATOM 1367 C CA . ASP A 1 188 ? 18.367 -1.742 -47.364 1.00 50.03 188 ASP A CA 1
ATOM 1368 C C . ASP A 1 188 ? 17.713 -2.414 -46.131 1.00 50.03 188 ASP A C 1
ATOM 1370 O O . ASP A 1 188 ? 18.205 -3.408 -45.601 1.00 50.03 188 ASP A O 1
ATOM 1374 N N . ILE A 1 189 ? 16.557 -1.915 -45.667 1.00 50.97 189 ILE A N 1
ATOM 1375 C CA . ILE A 1 189 ? 15.807 -2.521 -44.538 1.00 50.97 189 ILE A CA 1
ATOM 1376 C C . ILE A 1 189 ? 14.627 -3.393 -45.017 1.00 50.97 189 ILE A C 1
ATOM 1378 O O . ILE A 1 189 ? 14.128 -4.239 -44.270 1.00 50.97 189 ILE A O 1
ATOM 1382 N N . GLN A 1 190 ? 14.228 -3.306 -46.292 1.00 44.84 190 GLN A N 1
ATOM 1383 C CA . GLN A 1 190 ? 13.118 -4.115 -46.816 1.00 44.84 190 GLN A CA 1
ATOM 1384 C C . GLN A 1 190 ? 13.484 -5.595 -47.062 1.00 44.84 190 GLN A C 1
ATOM 1386 O O . GLN A 1 190 ? 12.598 -6.449 -47.069 1.00 44.84 190 GLN A O 1
ATOM 1391 N N . THR A 1 191 ? 14.776 -5.931 -47.164 1.00 40.69 191 THR A N 1
ATOM 1392 C CA . THR A 1 191 ? 15.256 -7.320 -47.334 1.00 40.69 191 THR A CA 1
ATOM 1393 C C . THR A 1 191 ? 15.374 -8.082 -46.003 1.00 40.69 191 THR A C 1
ATOM 1395 O O . THR A 1 191 ? 15.239 -9.303 -45.977 1.00 40.69 191 THR A O 1
ATOM 1398 N N . ALA A 1 192 ? 15.560 -7.389 -44.873 1.00 43.38 192 ALA A N 1
ATOM 1399 C CA . ALA A 1 192 ? 15.656 -8.026 -43.554 1.00 43.38 192 ALA A CA 1
ATOM 1400 C C . ALA A 1 192 ? 14.281 -8.381 -42.950 1.00 43.38 192 ALA A C 1
ATOM 1402 O O . ALA A 1 192 ? 14.151 -9.381 -42.244 1.00 43.38 192 ALA A O 1
ATOM 1403 N N . ALA A 1 193 ? 13.240 -7.596 -43.252 1.00 41.38 193 ALA A N 1
ATOM 1404 C CA . ALA A 1 193 ? 11.899 -7.783 -42.691 1.00 41.38 193 ALA A CA 1
ATOM 1405 C C . ALA A 1 193 ? 11.121 -8.976 -43.287 1.00 41.38 193 ALA A C 1
ATOM 1407 O O . ALA A 1 193 ? 10.211 -9.490 -42.639 1.00 41.38 193 ALA A O 1
ATOM 1408 N N . ILE A 1 194 ? 11.488 -9.453 -44.483 1.00 47.59 194 ILE A N 1
ATOM 1409 C CA . ILE A 1 194 ? 10.864 -10.632 -45.116 1.00 47.59 194 ILE A CA 1
ATOM 1410 C C . ILE A 1 194 ? 11.518 -11.965 -44.715 1.00 47.59 194 ILE A C 1
ATOM 1412 O O . ILE A 1 194 ? 10.887 -13.007 -44.837 1.00 47.59 194 ILE A O 1
ATOM 1416 N N . ALA A 1 195 ? 12.742 -11.952 -44.174 1.00 41.50 195 ALA A N 1
ATOM 1417 C CA . ALA A 1 195 ? 13.458 -13.168 -43.766 1.00 41.50 195 ALA A CA 1
ATOM 1418 C C . ALA A 1 195 ? 13.096 -13.664 -42.348 1.00 41.50 195 ALA A C 1
ATOM 1420 O O . ALA A 1 195 ? 13.386 -14.804 -41.995 1.00 41.50 195 ALA A O 1
ATOM 1421 N N . GLY A 1 196 ? 12.454 -12.824 -41.526 1.00 45.41 196 GLY A N 1
ATOM 1422 C CA . GLY A 1 196 ? 12.030 -13.179 -40.164 1.00 45.41 196 GLY A CA 1
ATOM 1423 C C . GLY A 1 196 ? 10.690 -13.919 -40.072 1.00 45.41 196 GLY A C 1
ATOM 1424 O O . GLY A 1 196 ? 10.354 -14.420 -39.003 1.00 45.41 196 GLY A O 1
ATOM 1425 N N . SER A 1 197 ? 9.922 -13.990 -41.167 1.00 45.03 197 SER A N 1
ATOM 1426 C CA . SER A 1 197 ? 8.566 -14.568 -41.179 1.00 45.03 197 SER A CA 1
ATOM 1427 C C . SER A 1 197 ? 8.495 -16.011 -41.699 1.00 45.03 197 SER A C 1
ATOM 1429 O O . SER A 1 197 ? 7.408 -16.586 -41.709 1.00 45.03 197 SER A O 1
ATOM 1431 N N . GLU A 1 198 ? 9.618 -16.609 -42.109 1.00 39.31 198 GLU A N 1
ATOM 1432 C CA . GLU A 1 198 ? 9.664 -17.951 -42.722 1.00 39.31 198 GLU A CA 1
ATOM 1433 C C . GLU A 1 198 ? 10.392 -18.994 -41.845 1.00 39.31 198 GLU A C 1
ATOM 1435 O O . GLU A 1 198 ? 10.865 -20.016 -42.327 1.00 39.31 198 GLU A O 1
ATOM 1440 N N . VAL A 1 199 ? 10.456 -18.764 -40.523 1.00 43.50 199 VAL A N 1
ATOM 1441 C CA . VAL A 1 199 ? 10.951 -19.749 -39.530 1.00 43.50 199 VAL A CA 1
ATOM 1442 C C . VAL A 1 199 ? 9.932 -19.988 -38.403 1.00 43.50 199 VAL A C 1
ATOM 1444 O O . VAL A 1 199 ? 10.276 -20.057 -37.229 1.00 43.50 199 VAL A O 1
ATOM 1447 N N . ILE A 1 200 ? 8.654 -20.129 -38.772 1.00 42.62 200 ILE A N 1
ATOM 1448 C CA . ILE A 1 200 ? 7.606 -20.844 -38.010 1.00 42.62 200 ILE A CA 1
ATOM 1449 C C . ILE A 1 200 ? 6.584 -21.445 -38.996 1.00 42.62 200 ILE A C 1
ATOM 1451 O O . ILE A 1 200 ? 5.393 -21.150 -38.938 1.00 42.62 200 ILE A O 1
ATOM 1455 N N . GLY A 1 201 ? 7.070 -22.236 -39.961 1.00 43.59 201 GLY A N 1
ATOM 1456 C CA . GLY A 1 201 ? 6.273 -22.637 -41.128 1.00 43.59 201 GLY A CA 1
ATOM 1457 C C . GLY A 1 201 ? 6.540 -24.018 -41.731 1.00 43.59 201 GLY A C 1
ATOM 1458 O O . GLY A 1 201 ? 5.910 -24.320 -42.735 1.00 43.59 201 GLY A O 1
ATOM 1459 N N . ASP A 1 202 ? 7.409 -24.854 -41.149 1.00 34.44 202 ASP A N 1
ATOM 1460 C CA . ASP A 1 202 ? 7.493 -26.280 -41.509 1.00 34.44 202 ASP A CA 1
ATOM 1461 C C . ASP A 1 202 ? 8.076 -27.124 -40.361 1.00 34.44 202 ASP A C 1
ATOM 1463 O O . ASP A 1 202 ? 9.267 -27.048 -40.061 1.00 34.44 202 ASP A O 1
ATOM 1467 N N . ALA A 1 203 ? 7.209 -27.872 -39.671 1.00 34.53 203 ALA A N 1
ATOM 1468 C CA . ALA A 1 203 ? 7.558 -28.920 -38.700 1.00 34.53 203 ALA A CA 1
ATOM 1469 C C . ALA A 1 203 ? 6.313 -29.755 -38.321 1.00 34.53 203 ALA A C 1
ATOM 1471 O O . ALA A 1 203 ? 6.057 -30.020 -37.143 1.00 34.53 203 ALA A O 1
ATOM 1472 N N . ALA A 1 204 ? 5.506 -30.141 -39.311 1.00 33.09 204 ALA A N 1
ATOM 1473 C CA . ALA A 1 204 ? 4.395 -31.072 -39.128 1.00 33.09 204 ALA A CA 1
ATOM 1474 C C . ALA A 1 204 ? 4.275 -31.990 -40.355 1.00 33.09 204 ALA A C 1
ATOM 1476 O O . ALA A 1 204 ? 4.105 -31.501 -41.464 1.00 33.09 204 ALA A O 1
ATOM 1477 N N . GLU A 1 205 ? 4.308 -33.307 -40.116 1.00 34.19 205 GLU A N 1
ATOM 1478 C CA . GLU A 1 205 ? 4.034 -34.395 -41.081 1.00 34.19 205 GLU A CA 1
ATOM 1479 C C . GLU A 1 205 ? 5.122 -34.736 -42.129 1.00 34.19 205 GLU A C 1
ATOM 1481 O O . GLU A 1 205 ? 4.918 -34.640 -43.336 1.00 34.19 205 GLU A O 1
ATOM 1486 N N . ALA A 1 206 ? 6.234 -35.311 -41.657 1.00 31.64 206 ALA A N 1
ATOM 1487 C CA . ALA A 1 206 ? 6.896 -36.473 -42.274 1.00 31.64 206 ALA A CA 1
ATOM 1488 C C . ALA A 1 206 ? 7.811 -37.118 -41.214 1.00 31.64 206 ALA A C 1
ATOM 1490 O O . ALA A 1 206 ? 8.552 -36.414 -40.540 1.00 31.64 206 ALA A O 1
ATOM 1491 N N . GLY A 1 207 ? 7.846 -38.422 -40.972 1.00 29.59 207 GLY A N 1
ATOM 1492 C CA . GLY A 1 207 ? 7.131 -39.564 -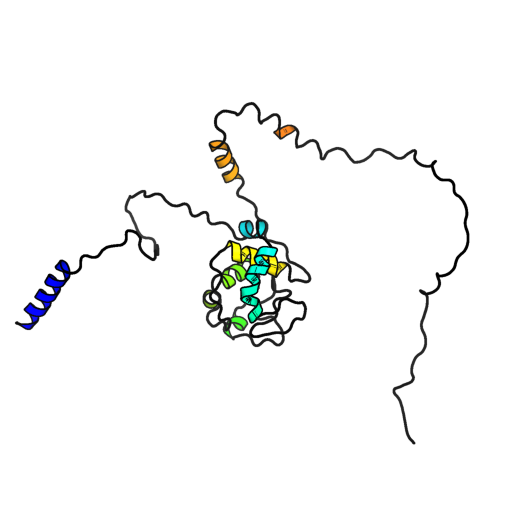41.530 1.00 29.59 207 GLY A CA 1
ATOM 1493 C C . GLY A 1 207 ? 7.654 -40.795 -40.779 1.00 29.59 207 GLY A C 1
ATOM 1494 O O . GLY A 1 207 ? 8.827 -40.832 -40.409 1.00 29.59 207 GLY A O 1
ATOM 1495 N N . ALA A 1 208 ? 6.796 -41.767 -40.476 1.00 40.28 208 ALA A N 1
ATOM 1496 C CA . ALA A 1 208 ? 7.230 -42.973 -39.779 1.00 40.28 208 ALA A CA 1
ATOM 1497 C C . ALA A 1 208 ? 7.956 -43.914 -40.747 1.00 40.28 208 ALA A C 1
ATOM 1499 O O . ALA A 1 208 ? 7.338 -44.350 -41.711 1.00 40.28 208 ALA A O 1
ATOM 1500 N N . ASP A 1 209 ? 9.229 -44.213 -40.479 1.00 41.34 209 ASP A N 1
ATOM 1501 C CA . ASP A 1 209 ? 9.818 -45.561 -40.508 1.00 41.34 209 ASP A CA 1
ATOM 1502 C C . ASP A 1 209 ? 11.296 -45.509 -40.063 1.00 41.34 209 ASP A C 1
ATOM 1504 O O . ASP A 1 209 ? 11.911 -44.446 -40.054 1.00 41.34 209 ASP A O 1
ATOM 1508 N N . ASP A 1 210 ? 11.842 -46.670 -39.700 1.00 41.47 210 ASP A N 1
ATOM 1509 C CA . ASP A 1 210 ? 13.269 -46.931 -39.430 1.00 41.47 210 ASP A CA 1
ATOM 1510 C C . ASP A 1 210 ? 13.955 -46.182 -38.257 1.00 41.47 210 ASP A C 1
ATOM 1512 O O . ASP A 1 210 ? 14.693 -45.216 -38.433 1.00 41.47 210 ASP A O 1
ATOM 1516 N N . LEU A 1 211 ? 13.788 -46.713 -37.035 1.00 39.31 211 LEU A N 1
ATOM 1517 C CA . LEU A 1 211 ? 14.847 -46.745 -36.001 1.00 39.31 211 LEU A CA 1
ATOM 1518 C C . LEU A 1 211 ? 14.583 -47.867 -34.964 1.00 39.31 211 LEU A C 1
ATOM 1520 O O . LEU A 1 211 ? 14.641 -47.675 -33.748 1.00 39.31 211 LEU A O 1
ATOM 1524 N N . LEU A 1 212 ? 14.270 -49.069 -35.463 1.00 45.50 212 LEU A N 1
ATOM 1525 C CA . LEU A 1 212 ? 13.972 -50.280 -34.678 1.00 45.50 212 LEU A CA 1
ATOM 1526 C C . LEU A 1 212 ? 15.060 -51.370 -34.817 1.00 45.50 212 LEU A C 1
ATOM 1528 O O . LEU A 1 212 ? 14.732 -52.549 -34.900 1.00 45.50 212 LEU A O 1
ATOM 1532 N N . ASP A 1 213 ? 16.352 -51.014 -34.809 1.00 41.38 213 ASP A N 1
ATOM 1533 C CA . ASP A 1 213 ? 17.427 -52.026 -34.713 1.00 41.38 213 ASP A CA 1
ATOM 1534 C C . ASP A 1 213 ? 18.728 -51.527 -34.052 1.00 41.38 213 ASP A C 1
ATOM 1536 O O . ASP A 1 213 ? 19.780 -51.420 -34.681 1.00 41.38 213 ASP A O 1
ATOM 1540 N N . SER A 1 214 ? 18.681 -51.170 -32.761 1.00 40.38 214 SER A N 1
ATOM 1541 C CA . SER A 1 214 ? 19.906 -50.892 -31.980 1.00 40.38 214 SER A CA 1
ATOM 1542 C C . SER A 1 214 ? 19.787 -51.133 -30.467 1.00 40.38 214 SER A C 1
ATOM 1544 O O . SER A 1 214 ? 20.389 -50.399 -29.693 1.00 40.38 214 SER A O 1
ATOM 1546 N N . LEU A 1 215 ? 19.077 -52.185 -30.026 1.00 38.16 215 LEU A N 1
ATOM 1547 C CA . LEU A 1 215 ? 19.326 -52.840 -28.723 1.00 38.16 215 LEU A CA 1
ATOM 1548 C C . LEU A 1 215 ? 18.834 -54.307 -28.695 1.00 38.16 215 LEU A C 1
ATOM 1550 O O . LEU A 1 215 ? 17.639 -54.559 -28.552 1.00 38.16 215 LEU A O 1
ATOM 1554 N N . PRO A 1 216 ? 19.763 -55.277 -28.659 1.00 41.50 216 PRO A N 1
ATOM 1555 C CA . PRO A 1 216 ? 19.652 -56.459 -27.802 1.00 41.50 216 PRO A CA 1
ATOM 1556 C C . PRO A 1 216 ? 20.715 -56.368 -26.686 1.00 41.50 216 PRO A C 1
ATOM 1558 O O . PRO A 1 216 ? 21.913 -56.340 -26.944 1.00 41.50 216 PRO A O 1
ATOM 1561 N N . ASN A 1 217 ? 20.315 -56.111 -25.439 1.00 39.50 217 ASN A N 1
ATOM 1562 C CA . ASN A 1 217 ? 19.910 -57.112 -24.438 1.00 39.50 217 ASN A CA 1
ATOM 1563 C C . ASN A 1 217 ? 21.069 -57.971 -23.888 1.00 39.50 217 ASN A C 1
ATOM 1565 O O . ASN A 1 217 ? 21.492 -58.919 -24.546 1.00 39.50 217 ASN A O 1
ATOM 1569 N N . VAL A 1 218 ? 21.451 -57.739 -22.619 1.00 39.75 218 VAL A N 1
ATOM 1570 C CA . VAL A 1 218 ? 21.912 -58.824 -21.732 1.00 39.75 218 VAL A CA 1
ATOM 1571 C C . VAL A 1 218 ? 21.149 -58.793 -20.394 1.00 39.75 218 VAL A C 1
ATOM 1573 O O . VAL A 1 218 ? 21.333 -57.930 -19.543 1.00 39.75 218 VAL A O 1
ATOM 1576 N N . SER A 1 219 ? 20.247 -59.760 -20.261 1.00 39.69 219 SER A N 1
ATOM 1577 C CA . SER A 1 219 ? 19.855 -60.501 -19.053 1.00 39.69 219 SER A CA 1
ATOM 1578 C C . SER A 1 219 ? 20.614 -60.239 -17.735 1.00 39.69 219 SER A C 1
ATOM 1580 O O . SER A 1 219 ? 21.828 -60.442 -17.669 1.00 39.69 219 SER A O 1
ATOM 1582 N N . GLY A 1 220 ? 19.864 -59.997 -16.648 1.00 34.53 220 GLY A N 1
ATOM 1583 C CA . GLY A 1 220 ? 20.356 -60.018 -15.260 1.00 34.53 220 GLY A CA 1
ATOM 1584 C C . GLY A 1 220 ? 19.231 -59.890 -14.216 1.00 34.53 220 GLY A C 1
ATOM 1585 O O . GLY A 1 220 ? 18.858 -58.784 -13.849 1.00 34.53 220 GLY A O 1
ATOM 1586 N N . VAL A 1 221 ? 18.689 -61.027 -13.769 1.00 39.03 221 VAL A N 1
ATOM 1587 C CA . VAL A 1 221 ? 17.677 -61.197 -12.691 1.00 39.03 221 VAL A CA 1
ATOM 1588 C C . VAL A 1 221 ? 18.317 -60.831 -11.325 1.00 39.03 221 VAL A C 1
ATOM 1590 O O . VAL A 1 221 ? 19.516 -61.045 -11.169 1.00 39.03 221 VAL A O 1
ATOM 1593 N N . ASP A 1 222 ? 17.653 -60.170 -10.361 1.00 37.78 222 ASP A N 1
ATOM 1594 C CA . ASP A 1 222 ? 16.695 -60.766 -9.397 1.00 37.78 222 ASP A CA 1
ATOM 1595 C C . ASP A 1 222 ? 15.853 -59.693 -8.639 1.00 37.78 222 ASP A C 1
ATOM 1597 O O . ASP A 1 222 ? 16.357 -58.583 -8.437 1.00 37.78 222 ASP A O 1
ATOM 1601 N N . PRO A 1 223 ? 14.600 -59.966 -8.198 1.00 49.62 223 PRO A N 1
ATOM 1602 C CA . PRO A 1 223 ? 13.688 -58.943 -7.682 1.00 49.62 223 PRO A CA 1
ATOM 1603 C C . PRO A 1 223 ? 13.428 -59.021 -6.164 1.00 49.62 223 PRO A C 1
ATOM 1605 O O . PRO A 1 223 ? 12.829 -59.972 -5.670 1.00 49.62 223 PRO A O 1
ATOM 1608 N N . THR A 1 224 ? 13.707 -57.936 -5.435 1.00 41.56 224 THR A N 1
ATOM 1609 C CA . THR A 1 224 ? 13.035 -57.639 -4.154 1.00 41.56 224 THR A CA 1
ATOM 1610 C C . THR A 1 224 ? 12.918 -56.129 -3.935 1.00 41.56 224 THR A C 1
ATOM 1612 O O . THR A 1 224 ? 13.907 -55.508 -3.554 1.00 41.56 224 THR A O 1
ATOM 1615 N N . HIS A 1 225 ? 11.730 -55.549 -4.154 1.00 36.38 225 HIS A N 1
ATOM 1616 C CA . HIS A 1 225 ? 10.951 -54.783 -3.154 1.00 36.38 225 HIS A CA 1
ATOM 1617 C C . HIS A 1 225 ? 9.771 -54.028 -3.812 1.00 36.38 225 HIS A C 1
ATOM 1619 O O . HIS A 1 225 ? 9.700 -52.804 -3.759 1.00 36.38 225 HIS A O 1
ATOM 1625 N N . GLU A 1 226 ? 8.820 -54.750 -4.414 1.00 37.00 226 GLU A N 1
ATOM 1626 C CA . GLU A 1 226 ? 7.541 -54.166 -4.849 1.00 37.00 226 GLU A CA 1
ATOM 1627 C C . GLU A 1 226 ? 6.377 -54.973 -4.264 1.00 37.00 226 GLU A C 1
ATOM 1629 O O . GLU A 1 226 ? 5.953 -55.980 -4.824 1.00 37.00 226 GLU A O 1
ATOM 1634 N N . ALA A 1 227 ? 5.924 -54.563 -3.074 1.00 32.91 227 ALA A N 1
ATOM 1635 C CA . ALA A 1 227 ? 4.736 -55.093 -2.398 1.00 32.91 227 ALA A CA 1
ATOM 1636 C C . ALA A 1 227 ? 4.307 -54.164 -1.240 1.00 32.91 227 ALA A C 1
ATOM 1638 O O . ALA A 1 227 ? 4.522 -54.494 -0.075 1.00 32.91 227 ALA A O 1
ATOM 1639 N N . ALA A 1 228 ? 3.735 -52.988 -1.543 1.00 36.31 228 ALA A N 1
ATOM 1640 C CA . ALA A 1 228 ? 3.179 -52.099 -0.505 1.00 36.31 228 ALA A CA 1
ATOM 1641 C C . ALA A 1 228 ? 2.092 -51.089 -0.962 1.00 36.31 228 ALA A C 1
ATOM 1643 O O . ALA A 1 228 ? 1.912 -50.080 -0.284 1.00 36.31 228 ALA A O 1
ATOM 1644 N N . VAL A 1 229 ? 1.350 -51.314 -2.062 1.00 41.31 229 VAL A N 1
ATOM 1645 C CA . VAL A 1 229 ? 0.163 -50.484 -2.404 1.00 41.31 229 VAL A CA 1
ATOM 1646 C C . VAL A 1 229 ? -0.974 -51.310 -3.032 1.00 41.31 229 VAL A C 1
ATOM 1648 O O . VAL A 1 229 ? -1.209 -51.224 -4.227 1.00 41.31 229 VAL A O 1
AT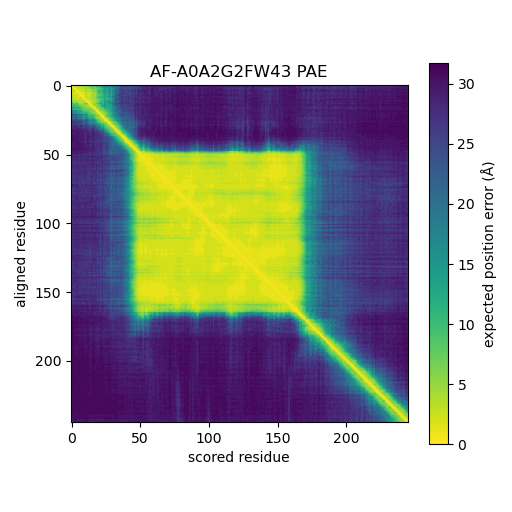OM 1651 N N . GLU A 1 230 ? -1.663 -52.116 -2.218 1.00 34.28 230 GLU A N 1
ATOM 1652 C CA . GLU A 1 230 ? -3.068 -52.582 -2.344 1.00 34.28 230 GLU A CA 1
ATOM 1653 C C . GLU A 1 230 ? -3.318 -53.609 -1.206 1.00 34.28 230 GLU A C 1
ATOM 1655 O O . GLU A 1 230 ? -2.396 -54.336 -0.851 1.00 34.28 230 GLU A O 1
ATOM 1660 N N . GLN A 1 231 ? -4.475 -53.739 -0.543 1.00 38.47 231 GLN A N 1
ATOM 1661 C CA . GLN A 1 231 ? -5.803 -53.124 -0.693 1.00 38.47 231 GLN A CA 1
ATOM 1662 C C . GLN A 1 231 ? -6.613 -53.332 0.620 1.00 38.47 231 GLN A C 1
ATOM 1664 O O . GLN A 1 231 ? -6.393 -54.336 1.291 1.00 38.47 231 GLN A O 1
ATOM 1669 N N . ALA A 1 232 ? -7.605 -52.470 0.916 1.00 35.38 232 ALA A N 1
ATOM 1670 C CA . ALA A 1 232 ? -8.670 -52.658 1.935 1.00 35.38 232 ALA A CA 1
ATOM 1671 C C . ALA A 1 232 ? -8.235 -52.766 3.431 1.00 35.38 232 ALA A C 1
ATOM 1673 O O . ALA A 1 232 ? -7.088 -53.034 3.753 1.00 35.38 232 ALA A O 1
ATOM 1674 N N . GLY A 1 233 ? -9.094 -52.536 4.435 1.00 35.78 233 GLY A N 1
ATOM 1675 C CA . GLY A 1 233 ? -10.512 -52.138 4.394 1.00 35.78 233 GLY A CA 1
ATOM 1676 C C . GLY A 1 233 ? -11.405 -52.804 5.457 1.00 35.78 233 GLY A C 1
ATOM 1677 O O . GLY A 1 233 ? -12.551 -53.110 5.147 1.00 35.78 233 GLY A O 1
ATOM 1678 N N . ALA A 1 234 ? -10.882 -53.049 6.665 1.00 37.53 234 ALA A N 1
ATOM 1679 C CA . ALA A 1 234 ? -11.566 -53.496 7.895 1.00 37.53 234 ALA A CA 1
ATOM 1680 C C . ALA A 1 234 ? -10.570 -53.310 9.079 1.00 37.53 234 ALA A C 1
ATOM 1682 O O . ALA A 1 234 ? -9.372 -53.243 8.811 1.00 37.53 234 ALA A O 1
ATOM 1683 N N . GLU A 1 235 ? -10.905 -53.182 10.370 1.00 44.53 235 GLU A N 1
ATOM 1684 C CA . GLU A 1 235 ? -12.170 -53.047 11.132 1.00 44.53 235 GLU A CA 1
ATOM 1685 C C . GLU A 1 235 ? -12.068 -51.738 11.969 1.00 44.53 235 GLU A C 1
ATOM 1687 O O . GLU A 1 235 ? -10.967 -51.302 12.293 1.00 44.53 235 GLU A O 1
ATOM 1692 N N . ALA A 1 236 ? -13.095 -50.898 12.146 1.00 36.22 236 ALA A N 1
ATOM 1693 C CA . ALA A 1 236 ? -14.302 -51.025 12.978 1.00 36.22 236 ALA A CA 1
ATOM 1694 C C . ALA A 1 236 ? -14.063 -51.179 14.507 1.00 36.22 236 ALA A C 1
ATOM 1696 O O . ALA A 1 236 ? -13.816 -52.270 14.994 1.00 36.22 236 ALA A O 1
ATOM 1697 N N . LEU A 1 237 ? -14.305 -50.075 15.239 1.00 47.38 237 LEU A N 1
ATOM 1698 C CA . LEU A 1 237 ? -14.947 -50.017 16.571 1.00 47.38 237 LEU A CA 1
ATOM 1699 C C . LEU A 1 237 ? -14.266 -50.695 17.790 1.00 47.38 237 LEU A C 1
ATOM 1701 O O . LEU A 1 237 ? -14.723 -51.755 18.196 1.00 47.38 237 LEU A O 1
ATOM 1705 N N . ASP A 1 238 ? -13.349 -50.006 18.495 1.00 46.56 238 ASP A N 1
ATOM 1706 C CA . ASP A 1 238 ? -13.149 -50.232 19.951 1.00 46.56 238 ASP A CA 1
ATOM 1707 C C . ASP A 1 238 ? -12.436 -49.066 20.696 1.00 46.56 238 ASP A C 1
ATOM 1709 O O . ASP A 1 238 ? -11.256 -49.149 21.013 1.00 46.56 238 ASP A O 1
ATOM 1713 N N . GLU A 1 239 ? -13.129 -47.940 20.956 1.00 51.75 239 GLU A N 1
ATOM 1714 C CA . GLU A 1 239 ? -12.733 -47.033 22.072 1.00 51.75 239 GLU A CA 1
ATOM 1715 C C . GLU A 1 239 ? -13.827 -46.064 22.592 1.00 51.75 239 GLU A C 1
ATOM 1717 O O . GLU A 1 239 ? -13.563 -45.247 23.473 1.00 51.75 239 GLU A O 1
ATOM 1722 N N . ILE A 1 240 ? -15.075 -46.106 22.094 1.00 53.81 240 ILE A N 1
ATOM 1723 C CA . ILE A 1 240 ? -16.162 -45.238 22.601 1.00 53.81 240 ILE A CA 1
ATOM 1724 C C . ILE A 1 240 ? -17.491 -46.005 22.733 1.00 53.81 240 ILE A C 1
ATOM 1726 O O . ILE A 1 240 ? -18.412 -45.745 21.969 1.00 53.81 240 ILE A O 1
ATOM 1730 N N . THR A 1 241 ? -17.603 -46.905 23.725 1.00 48.94 241 THR A N 1
ATOM 1731 C CA . THR A 1 241 ? -18.854 -47.177 24.490 1.00 48.94 241 THR A CA 1
ATOM 1732 C C . THR A 1 241 ? -18.629 -48.132 25.680 1.00 48.94 241 THR A C 1
ATOM 1734 O O . THR A 1 241 ? -18.723 -49.342 25.519 1.00 48.94 241 THR A O 1
ATOM 1737 N N . GLY A 1 242 ? -18.471 -47.577 26.891 1.00 42.03 242 GLY A N 1
ATOM 1738 C CA . GLY A 1 242 ? -18.649 -48.273 28.183 1.00 42.03 242 GLY A CA 1
ATOM 1739 C C . GLY A 1 242 ? -17.507 -49.205 28.639 1.00 42.03 242 GLY A C 1
ATOM 1740 O O . GLY A 1 242 ? -16.824 -49.803 27.825 1.00 42.03 242 GLY A O 1
ATOM 1741 N N . GLY A 1 243 ? -17.250 -49.384 29.938 1.00 49.94 243 GLY A N 1
ATOM 1742 C CA . GLY A 1 243 ? -17.858 -48.755 31.118 1.00 49.94 243 GLY A CA 1
ATOM 1743 C C . GLY A 1 243 ? -17.835 -49.681 32.346 1.00 49.94 243 GLY A C 1
ATOM 1744 O O . GLY A 1 243 ? -17.881 -50.889 32.177 1.00 49.94 243 GLY A O 1
ATOM 1745 N N . ASP A 1 244 ? -17.839 -49.081 33.542 1.00 47.50 244 ASP A N 1
ATOM 1746 C CA . ASP A 1 244 ? -18.130 -49.692 34.859 1.00 47.50 244 ASP A CA 1
ATOM 1747 C C . ASP A 1 244 ? -17.221 -50.846 35.355 1.00 47.50 244 ASP A C 1
ATOM 1749 O O . ASP A 1 244 ? -17.313 -51.969 34.869 1.00 47.50 244 ASP A O 1
ATOM 1753 N N . GLN A 1 245 ? -16.378 -50.542 36.359 1.00 43.94 245 GLN A N 1
ATOM 1754 C CA . GLN A 1 245 ? -16.087 -51.281 37.616 1.00 43.94 245 GLN A CA 1
ATOM 1755 C C . GLN A 1 245 ? -14.826 -50.684 38.279 1.00 43.94 245 GLN A C 1
ATOM 1757 O O . GLN A 1 245 ? -13.745 -50.726 37.651 1.00 43.94 245 GLN A O 1
#

Radius of gyration: 35.07 Å; Cα contacts (8 Å, |Δi|>4): 194; chains: 1; bounding box: 41×124×87 Å

Solvent-accessible surface area (backbone atoms only — not comparable to full-atom values): 16350 Å² total; per-residue (Å²): 113,71,70,58,52,53,58,52,51,53,56,59,53,50,67,75,72,57,76,80,82,75,66,98,65,79,98,72,87,80,91,74,91,81,84,91,79,95,73,89,68,88,77,78,80,75,78,81,77,47,71,36,56,40,46,78,69,40,42,42,78,57,3,53,65,48,44,60,80,46,51,87,33,32,32,53,51,84,92,36,64,66,58,90,35,57,49,43,38,56,38,66,70,30,53,51,66,72,51,86,97,54,90,64,34,68,40,42,59,69,55,83,46,51,30,38,74,65,52,44,49,51,34,45,40,32,33,54,75,73,33,60,69,43,74,66,92,55,85,49,46,87,50,63,65,57,44,26,8,27,49,54,29,47,36,65,29,35,97,72,56,73,82,75,68,82,64,78,73,70,67,69,63,55,54,56,58,50,52,73,71,54,64,100,66,84,84,73,57,71,71,60,69,64,66,72,73,73,81,84,78,85,91,81,92,84,76,96,76,90,89,89,84,89,81,86,86,82,89,81,89,84,92,87,89,88,87,89,90,85,78,89,91,84,82,87,90,90,90,87,80,86,78,90,135

Mean predicted aligned error: 20.24 Å

pLDDT: mean 71.59, std 25.5, range [29.59, 98.62]

Foldseek 3Di:
DVVVVVVVVVVVVVVVPDPDPDDPDDPDDDDDDDDDDDDCDPDPPPPPQDLLNLLVVADLVLLVVLCVLVVQQEALADVDDHGVHYHLQVQAQAFFPPGPPDDWFPQRVPLRDGRHLVLQLVCQQAVCVSRPRGPPPDGHDPDSSNSSNNSNNSLVSYPDRDDRPDDDDPPVVVVVVVVVVDDPPPPPVVVVVVVVPPVVPDDDDDDDDDDPPDDDDDDDDDDDDPDDDDDDDDDDDDDDDDDDD

Nearest PDB structures (foldseek):
  2yk3-assembly1_A  TM=9.868E-01  e=7.624E-12  Crithidia fasciculata
  4ged-assembly1_B  TM=9.880E-01  e=1.835E-11  Leishmania major
  5df5-assembly2_B  TM=9.840E-01  e=1.520E-11  Rattus norvegicus
  1raq-assembly1_A-2  TM=9.831E-01  e=1.724E-11  Saccharomyces cerevisiae
  1csw-assembly1_A  TM=9.830E-01  e=5.679E-11  Saccharomyces cerevisiae

Secondary structure (DSSP, 8-state):
-HHHHHHHHHHHHHHHH------SS-S-----------------------HHHHHHT--HHHHHHHHTTTTTT---STTPPP-SS---TT-TTPBTT--TT----HHHHTS--B--HHHHHHHHH-HHHHSTT-S--------HHHHHHHHHHHHHSSSS-PPPPP----HHHHHHHHHHH--S-TTSSTTTTTTTSSSSS--S---------S------------------------SSS----

Sequence (245 aa):
MATALVIFGIRELSHTLVHPHIPDHPGYAVEVAGSTGADAGPVEVVKVISLAELLASASVSSGERVAKKCAACHTFDKGGANKTGPNLWNLVGRAAAGVDGFGFSSAMSSSGLTWDFETLNKYLTKPKELVPGTAMSFAGIKKDKDRANLLAWIRSQSDAPLDLPAFTAPVEEIVEAAAEMAGDAAEDIQTAAIAGSEVIGDAAEAGADDLLDSLPNVSGVDPTHEAAVEQAGAEALDEITGGDQ